Protein AF-A0A817STC4-F1 (afdb_monomer)

InterPro domains:
  IPR000008 C2 domain [PF00168] (40-93)
  IPR000008 C2 domain [PS50004] (1-104)
  IPR035892 C2 domain superfamily [G3DSA:2.60.40.150] (33-133)
  IPR035892 C2 domain superfamily [SSF49562] (39-122)

Foldseek 3Di:
DDQWKKWWFWWKFFQPDDDDDDQDADVVGDGGDIDIDTDDIGTRDPDDDDPPDDWDWFAEDQQIKIKTWIWIDDLVDLDTHTQAIDMDGGQEQDWADPLADFGADPVRDGRGHDTDTHYDDDHDPVRVPADGGWTDDFWKKKKFWALCLCVLQVHDNRDTDIDMDIDFGRLCVLQPPPQWFFWDPVQPLLCQQPPPDPSNVVNLVSLLVSLSNRPVDDPVGMDMDTDPAVVSVQQVPAADPVPRDGHLPQPDDDDGRCVVCSPVSNDRIDSADWDKDKDAPVAPVPRPDDMAIETERPDSTRSDDPVSQVSVQVRVCVRHPPHHYHYDYPPDVVVVVVVVSSNVSSVVVVVVVVVVVD

Sequence (358 aa):
MVLSTMTVIMCTMTGHLYDDCGTLYDDHGTLYYECGHLSTIQSNTLSPKWADEEWIVRNVSHNAKLTVFVYDKNDNSLKDDFIGQFEIGDLSNYKSLPEGHRILDSNGGDRGRFHLTIESVESPESSKKLPRYTFDGPCRYTRHSSPIAGYLTMLNKNNVYSTWKINLRRISVYFRPHDRQPWNRQYRIAQTIFDESPRSVAKQNAIKLAHKMLYGRTIKNNEMGRLNNVNDLWTLIFSDEKTKRMRSCVGYFTDFASKHALHANCCESVRYAGQFHPRPRFGWDRCDDEWELVFDNWSGTYAPSLDLLKNLKDLLEFNFPGLNVVAYDFKNPLVRESMDQLKIAQEKFKTNSSSNYN

Mean predicted aligned error: 9.91 Å

pLDDT: mean 76.11, std 18.46, range [23.11, 96.25]

Radius of gyration: 22.31 Å; Cα contacts (8 Å, |Δi|>4): 615; chains: 1; bounding box: 57×51×69 Å

Organism: NCBI:txid392032

Nearest PDB structures (foldseek):
  8wr4-assembly1_B  TM=4.827E-01  e=6.497E+00  Chryseobacterium

Solvent-accessible surface area (backbone atoms only — not comparable to full-atom values): 20673 Å² total; per-residue (Å²): 138,82,83,49,24,32,25,53,52,34,45,31,44,39,38,86,74,72,64,79,100,53,97,49,59,55,104,82,70,54,88,73,71,80,47,74,47,68,61,75,76,35,71,65,36,96,75,70,80,75,89,88,71,73,82,40,66,38,57,68,57,85,70,26,23,39,37,39,33,32,28,34,48,44,79,91,44,95,64,64,44,78,49,23,34,45,77,43,61,71,56,77,56,27,66,52,59,96,77,33,44,63,24,28,28,99,84,68,46,80,68,51,66,47,77,59,75,38,87,61,74,86,73,52,77,82,51,66,75,49,55,70,58,28,43,62,36,75,32,34,39,39,38,21,53,23,65,58,45,12,64,76,68,78,39,69,70,86,44,71,41,76,44,76,49,73,50,72,47,41,55,54,74,56,43,46,90,85,57,55,34,46,53,27,84,85,30,69,73,37,39,60,39,70,43,93,46,76,68,10,52,54,45,37,53,52,34,34,51,50,29,48,62,47,68,44,84,35,85,90,44,47,50,74,51,72,44,91,45,38,66,48,50,48,47,71,78,30,36,31,90,88,75,69,41,74,45,74,83,59,84,74,84,78,89,55,94,56,52,65,38,30,78,49,52,55,52,66,53,39,76,72,48,50,47,72,50,75,45,34,70,78,35,83,93,38,64,86,77,46,66,28,40,39,34,35,36,60,22,75,40,35,50,40,62,73,79,52,42,60,33,51,40,54,45,49,35,67,69,18,67,89,47,45,66,44,65,46,54,64,83,39,66,66,53,56,50,51,52,50,55,48,51,54,53,28,53,54,50,52,56,56,56,58,59,75,76,111

Structure (mmCIF, N/CA/C/O backbone):
data_AF-A0A817STC4-F1
#
_entry.id   AF-A0A817STC4-F1
#
loop_
_atom_site.group_PDB
_atom_site.id
_atom_site.type_symbol
_atom_site.label_atom_id
_atom_site.label_alt_id
_atom_site.label_comp_id
_atom_site.label_asym_id
_atom_site.label_entity_id
_atom_site.label_seq_id
_atom_site.pdbx_PDB_ins_code
_atom_site.Cartn_x
_atom_site.Cartn_y
_atom_site.Cartn_z
_atom_site.occupancy
_atom_site.B_iso_or_equiv
_atom_site.auth_seq_id
_atom_site.auth_comp_id
_atom_site.auth_asym_id
_atom_site.auth_atom_id
_atom_site.pdbx_PDB_model_num
ATOM 1 N N . MET A 1 1 ? 36.005 2.838 -0.319 1.00 23.86 1 MET A N 1
ATOM 2 C CA . MET A 1 1 ? 35.342 1.625 -0.839 1.00 23.86 1 MET A CA 1
ATOM 3 C C . MET A 1 1 ? 34.004 1.522 -0.128 1.00 23.86 1 MET A C 1
ATOM 5 O O . MET A 1 1 ? 33.959 1.082 1.011 1.00 23.86 1 MET A O 1
ATOM 9 N N . VAL A 1 2 ? 32.965 2.119 -0.715 1.00 23.81 2 VAL A N 1
ATOM 10 C CA . VAL A 1 2 ? 31.641 2.233 -0.088 1.00 23.81 2 VAL A CA 1
ATOM 11 C C . VAL A 1 2 ? 30.825 1.026 -0.532 1.00 23.81 2 VAL A C 1
ATOM 13 O O . VAL A 1 2 ? 30.654 0.804 -1.725 1.00 23.81 2 VAL A O 1
ATOM 16 N N . LEU A 1 3 ? 30.394 0.222 0.436 1.00 23.11 3 LEU A N 1
ATOM 17 C CA . LEU A 1 3 ? 29.427 -0.853 0.247 1.00 23.11 3 LEU A CA 1
ATOM 18 C C . LEU A 1 3 ? 28.069 -0.187 -0.057 1.00 23.11 3 LEU A C 1
ATOM 20 O O . LEU A 1 3 ? 27.486 0.403 0.850 1.00 23.11 3 LEU A O 1
ATOM 24 N N . SER A 1 4 ? 27.615 -0.184 -1.316 1.00 32.47 4 SER A N 1
ATOM 25 C CA . SER A 1 4 ? 26.338 0.434 -1.726 1.00 32.47 4 SER A CA 1
ATOM 26 C C . SER A 1 4 ? 25.248 -0.617 -1.943 1.00 32.47 4 SER A C 1
ATOM 28 O O . SER A 1 4 ? 25.506 -1.714 -2.437 1.00 32.47 4 SER A O 1
ATOM 30 N N . THR A 1 5 ? 24.022 -0.294 -1.535 1.00 39.53 5 THR A N 1
ATOM 31 C CA . THR A 1 5 ? 22.864 -1.192 -1.557 1.00 39.53 5 THR A CA 1
ATOM 32 C C . THR A 1 5 ? 21.852 -0.711 -2.585 1.00 39.53 5 THR A C 1
ATOM 34 O O . THR A 1 5 ? 21.148 0.272 -2.379 1.00 39.53 5 THR A O 1
ATOM 37 N N . MET A 1 6 ? 21.731 -1.454 -3.680 1.00 31.14 6 MET A N 1
ATOM 38 C CA . MET A 1 6 ? 20.927 -1.059 -4.826 1.00 31.14 6 MET A CA 1
ATOM 39 C C . MET A 1 6 ? 19.450 -1.426 -4.644 1.00 31.14 6 MET A C 1
ATOM 41 O O . MET A 1 6 ? 19.085 -2.481 -4.121 1.00 31.14 6 MET A O 1
ATOM 45 N N . THR A 1 7 ? 18.572 -0.533 -5.086 1.00 36.78 7 THR A N 1
ATOM 46 C CA . THR A 1 7 ? 17.133 -0.612 -4.859 1.00 36.78 7 THR A CA 1
ATOM 47 C C . THR A 1 7 ? 16.369 -0.282 -6.140 1.00 36.78 7 THR A C 1
ATOM 49 O O . THR A 1 7 ? 16.296 0.860 -6.578 1.00 36.78 7 THR A O 1
ATOM 52 N N . VAL A 1 8 ? 15.751 -1.275 -6.774 1.00 39.62 8 VAL A N 1
ATOM 53 C CA . VAL A 1 8 ? 14.983 -1.030 -8.005 1.00 39.62 8 VAL A CA 1
ATOM 54 C C . VAL A 1 8 ? 13.576 -0.587 -7.659 1.00 39.62 8 VAL A C 1
ATOM 56 O O . VAL A 1 8 ? 12.705 -1.376 -7.315 1.00 39.62 8 VAL A O 1
ATOM 59 N N . ILE A 1 9 ? 13.329 0.714 -7.686 1.00 49.59 9 ILE A N 1
ATOM 60 C CA . ILE A 1 9 ? 12.056 1.228 -7.198 1.00 49.59 9 ILE A CA 1
ATOM 61 C C . ILE A 1 9 ? 11.497 2.264 -8.149 1.00 49.59 9 ILE A C 1
ATOM 63 O O . ILE A 1 9 ? 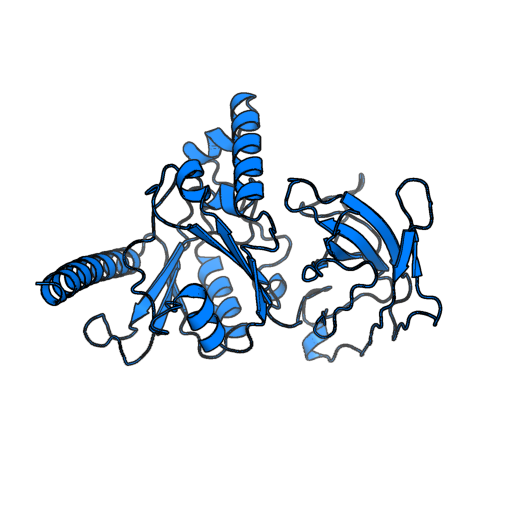11.682 3.451 -7.983 1.00 49.59 9 ILE A O 1
ATOM 67 N N . MET A 1 10 ? 10.761 1.787 -9.134 1.00 36.00 10 MET A N 1
ATOM 68 C CA . MET A 1 10 ? 9.328 2.007 -9.306 1.00 36.00 10 MET A CA 1
ATOM 69 C C . MET A 1 10 ? 9.056 1.482 -10.711 1.00 36.00 10 MET A C 1
ATOM 71 O O . MET A 1 10 ? 9.576 2.004 -11.690 1.00 36.00 10 MET A O 1
ATOM 75 N N . CYS A 1 11 ? 8.353 0.363 -10.803 1.00 41.81 11 CYS A N 1
ATOM 76 C CA . CYS A 1 11 ? 7.868 -0.135 -12.078 1.00 41.81 11 CYS A CA 1
ATOM 77 C C . CYS A 1 11 ? 6.484 0.483 -12.236 1.00 41.81 11 CYS A C 1
ATOM 79 O O . CYS A 1 11 ? 5.533 0.023 -11.596 1.00 41.81 11 CYS A O 1
ATOM 81 N N . THR A 1 12 ? 6.400 1.582 -12.977 1.00 37.62 12 THR A N 1
ATOM 82 C CA . THR A 1 12 ? 5.132 2.238 -13.265 1.00 37.62 12 THR A CA 1
ATOM 83 C C . THR A 1 12 ? 4.646 1.744 -14.612 1.00 37.62 12 THR A C 1
ATOM 85 O O . THR A 1 12 ? 5.249 2.031 -15.645 1.00 37.62 12 THR A O 1
ATOM 88 N N . MET A 1 13 ? 3.543 0.997 -14.620 1.00 37.53 13 MET A N 1
ATOM 89 C CA . MET A 1 13 ? 2.832 0.745 -15.870 1.00 37.53 13 MET A CA 1
ATOM 90 C C . MET A 1 13 ? 2.005 1.985 -16.200 1.00 37.53 13 MET A C 1
ATOM 92 O O . MET A 1 13 ? 0.928 2.190 -15.639 1.00 37.53 13 MET A O 1
ATOM 96 N N . THR A 1 14 ? 2.531 2.825 -17.083 1.00 35.38 14 THR A N 1
ATOM 97 C CA . THR A 1 14 ? 1.883 4.032 -17.585 1.00 35.38 14 THR A CA 1
ATOM 98 C C . THR A 1 14 ? 1.268 3.737 -18.950 1.00 35.38 14 THR A C 1
ATOM 100 O O . THR A 1 14 ? 1.939 3.658 -19.969 1.00 35.38 14 THR A O 1
ATOM 103 N N . GLY A 1 15 ? -0.054 3.595 -19.037 1.00 32.75 15 GLY A N 1
ATOM 104 C CA . GLY A 1 15 ? -0.703 3.922 -20.310 1.00 32.75 15 GLY A CA 1
ATOM 105 C C . GLY A 1 15 ? -0.520 5.411 -20.564 1.00 32.75 15 GLY A C 1
ATOM 106 O O . GLY A 1 15 ? -0.591 6.180 -19.609 1.00 32.75 15 GLY A O 1
ATOM 107 N N . HIS A 1 16 ? -0.275 5.824 -21.808 1.00 25.86 16 HIS A N 1
ATOM 108 C CA . HIS A 1 16 ? -0.300 7.246 -22.146 1.00 25.86 16 HIS A CA 1
ATOM 109 C C . HIS A 1 16 ? -1.552 7.921 -21.503 1.00 25.86 16 HIS A C 1
ATOM 111 O O . HIS A 1 16 ? -2.660 7.484 -21.820 1.00 25.86 16 HIS A O 1
ATOM 117 N N . LEU A 1 17 ? -1.452 8.911 -20.585 1.00 32.56 17 LEU A N 1
ATOM 118 C CA . LEU A 1 17 ? -0.256 9.586 -20.014 1.00 32.56 17 LEU A CA 1
ATOM 119 C C . LEU A 1 17 ? -0.467 10.260 -18.623 1.00 32.56 17 LEU A C 1
ATOM 121 O O . LEU A 1 17 ? -1.175 11.249 -18.582 1.00 32.56 17 LEU A O 1
ATOM 125 N N . TYR A 1 18 ? 0.298 9.856 -17.589 1.00 28.55 18 TYR A N 1
ATOM 126 C CA . TYR A 1 18 ? 0.647 10.573 -16.320 1.00 28.55 18 TYR A CA 1
ATOM 127 C C . TYR A 1 18 ? -0.519 11.079 -15.420 1.00 28.55 18 TYR A C 1
ATOM 129 O O . TYR A 1 18 ? -1.506 11.606 -15.892 1.00 28.55 18 TYR A O 1
ATOM 137 N N . ASP A 1 19 ? -0.527 10.984 -14.089 1.00 27.94 19 ASP A N 1
ATOM 138 C CA . ASP A 1 19 ? 0.547 11.130 -13.104 1.00 27.94 19 ASP A CA 1
ATOM 139 C C . ASP A 1 19 ? 0.079 10.603 -11.720 1.00 27.94 19 ASP A C 1
ATOM 141 O O . ASP A 1 19 ? -1.113 10.354 -11.484 1.00 27.94 19 ASP A O 1
ATOM 145 N N . ASP A 1 20 ? 1.036 10.461 -10.810 1.00 31.39 20 ASP A N 1
ATOM 146 C CA . ASP A 1 20 ? 0.969 9.600 -9.635 1.00 31.39 20 ASP A CA 1
ATOM 147 C C . ASP A 1 20 ? 0.228 10.231 -8.440 1.00 31.39 20 ASP A C 1
ATOM 149 O O . ASP A 1 20 ? 0.254 11.433 -8.167 1.00 31.39 20 ASP A O 1
ATOM 153 N N . CYS A 1 21 ? -0.409 9.367 -7.650 1.00 30.03 21 CYS A N 1
ATOM 154 C CA . CYS A 1 21 ? -0.935 9.616 -6.299 1.00 30.03 21 CYS A CA 1
ATOM 155 C C . CYS A 1 21 ? -2.081 10.634 -6.061 1.00 30.03 21 CYS A C 1
ATOM 157 O O . CYS A 1 21 ? -2.677 10.603 -4.972 1.00 30.03 21 CYS A O 1
ATOM 159 N N . GLY A 1 22 ? -2.499 11.444 -7.029 1.00 32.34 22 GLY A N 1
ATOM 160 C CA . GLY A 1 22 ? -3.663 12.339 -6.938 1.00 32.34 22 GLY A CA 1
ATOM 161 C C . GLY A 1 22 ? -4.536 12.219 -8.181 1.00 32.34 22 GLY A C 1
ATOM 162 O O . GLY A 1 22 ? -4.057 11.815 -9.230 1.00 32.34 22 GLY A O 1
ATOM 163 N N . THR A 1 23 ? -5.829 12.531 -8.093 1.00 33.88 23 THR A N 1
ATOM 164 C CA . THR A 1 23 ? -6.617 12.721 -9.317 1.00 33.88 23 THR A CA 1
ATOM 165 C C . THR A 1 23 ? -6.006 13.907 -10.060 1.00 33.88 23 THR A C 1
ATOM 167 O O . THR A 1 23 ? -6.155 15.039 -9.606 1.00 33.88 23 THR A O 1
ATOM 170 N N . LEU A 1 24 ? -5.284 13.648 -11.147 1.00 33.31 24 LEU A N 1
ATOM 171 C CA . LEU A 1 24 ? -4.726 14.677 -12.015 1.00 33.31 24 LEU A CA 1
ATOM 172 C C . LEU A 1 24 ? -5.487 14.645 -13.340 1.00 33.31 24 LEU A C 1
ATOM 174 O O . LEU A 1 24 ? -5.701 13.584 -13.925 1.00 33.31 24 LEU A O 1
ATOM 178 N N . TYR A 1 25 ? -5.970 15.822 -13.725 1.00 34.50 25 TYR A N 1
ATOM 179 C CA . TYR A 1 25 ? -6.601 16.114 -15.004 1.00 34.50 25 TYR A CA 1
ATOM 180 C C . TYR A 1 25 ? -5.566 16.836 -15.872 1.00 34.50 25 TYR A C 1
ATOM 182 O O . TYR A 1 25 ? -4.739 17.575 -15.336 1.00 34.50 25 TYR A O 1
ATOM 190 N N . ASP A 1 26 ? -5.615 16.658 -17.192 1.00 36.31 26 ASP A N 1
ATOM 191 C CA . ASP A 1 26 ? -4.973 17.616 -18.097 1.00 36.31 26 ASP A CA 1
ATOM 192 C C . ASP A 1 26 ? -5.735 18.958 -18.083 1.00 36.31 26 ASP A C 1
ATOM 194 O O . ASP A 1 26 ? -6.829 19.061 -17.515 1.00 36.31 26 ASP A O 1
ATOM 198 N N . ASP A 1 27 ? -5.201 19.979 -18.761 1.00 33.25 27 ASP A N 1
ATOM 199 C CA . ASP A 1 27 ? -5.848 21.293 -18.944 1.00 33.25 27 ASP A CA 1
ATOM 200 C C . ASP A 1 27 ? -7.234 21.207 -19.644 1.00 33.25 27 ASP A C 1
ATOM 202 O O . ASP A 1 27 ? -7.910 22.220 -19.843 1.00 33.25 27 ASP A O 1
ATOM 206 N N . HIS A 1 28 ? -7.673 19.996 -20.020 1.00 35.56 28 HIS A N 1
ATOM 207 C CA . HIS A 1 28 ? -8.908 19.679 -20.732 1.00 35.56 28 HIS A CA 1
ATOM 208 C C . HIS A 1 28 ? -9.856 18.708 -19.986 1.00 35.56 28 HIS A C 1
ATOM 210 O O . HIS A 1 28 ? -10.957 18.461 -20.479 1.00 35.56 28 HIS A O 1
ATOM 216 N N . GLY A 1 29 ? -9.506 18.204 -18.794 1.00 30.78 29 GLY A N 1
ATOM 217 C CA . GLY A 1 29 ? -10.403 17.415 -17.937 1.00 30.78 29 GLY A CA 1
ATOM 218 C C . GLY A 1 29 ? -10.439 15.885 -18.142 1.00 30.78 29 GLY A C 1
ATOM 219 O O . GLY A 1 29 ? -11.439 15.268 -17.766 1.00 30.78 29 GLY A O 1
ATOM 220 N N . THR A 1 30 ? -9.393 15.238 -18.672 1.00 36.84 30 THR A N 1
ATOM 221 C CA . THR A 1 30 ? -9.359 13.768 -18.922 1.00 36.84 30 THR A CA 1
ATOM 222 C C . THR A 1 30 ? -8.724 12.940 -17.770 1.00 36.84 30 THR A C 1
ATOM 224 O O . THR A 1 30 ? -7.886 13.449 -17.036 1.00 36.84 30 THR A O 1
ATOM 227 N N . LEU A 1 31 ? -9.127 11.665 -17.584 1.00 36.97 31 LEU A N 1
ATOM 228 C CA . LEU A 1 31 ? -8.851 10.777 -16.421 1.00 36.97 31 LEU A CA 1
ATOM 229 C C . LEU A 1 31 ? -7.782 9.668 -16.669 1.00 36.97 31 LEU A C 1
ATOM 231 O O . LEU A 1 31 ? -7.887 8.948 -17.665 1.00 36.97 31 LE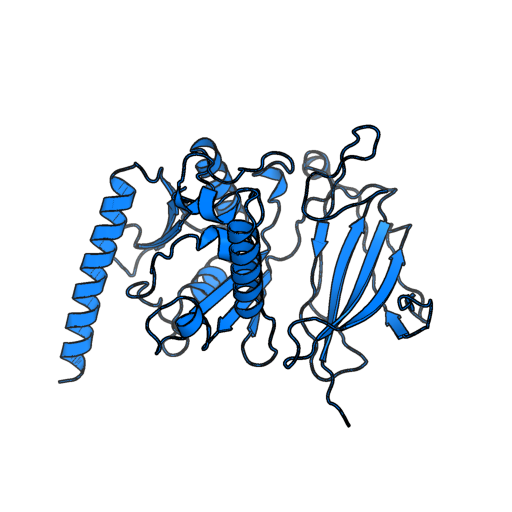U A O 1
ATOM 235 N N . TYR A 1 32 ? -6.850 9.431 -15.720 1.00 44.56 32 TYR A N 1
ATOM 236 C CA . TYR A 1 32 ? -5.720 8.465 -15.820 1.00 44.56 32 TYR A CA 1
ATOM 237 C C . TYR A 1 32 ? -5.713 7.314 -14.780 1.00 44.56 32 TYR A C 1
ATOM 239 O O . TYR A 1 32 ? -6.345 7.403 -13.726 1.00 44.56 32 TYR A O 1
ATOM 247 N N . TYR A 1 33 ? -4.972 6.224 -15.073 1.00 46.78 33 TYR A N 1
ATOM 248 C CA . TYR A 1 33 ? -4.758 5.064 -14.183 1.00 46.78 33 TYR A CA 1
ATOM 249 C C . TYR A 1 33 ? -3.263 4.733 -14.050 1.00 46.78 33 TYR A C 1
ATOM 251 O O . TYR A 1 33 ? -2.643 4.320 -15.027 1.00 46.78 33 TYR A O 1
ATOM 259 N N . GLU A 1 34 ? -2.724 4.831 -12.835 1.00 53.38 34 GLU A N 1
ATOM 260 C CA . GLU A 1 34 ? -1.348 4.450 -12.506 1.00 53.38 34 GLU A CA 1
ATOM 261 C C . GLU A 1 34 ? -1.317 3.257 -11.543 1.00 53.38 34 GLU A C 1
ATOM 263 O O . GLU A 1 34 ? -2.084 3.181 -10.576 1.00 53.38 34 GLU A O 1
ATOM 268 N N . CYS A 1 35 ? -0.422 2.307 -11.815 1.00 59.28 35 CYS A N 1
ATOM 269 C CA . CYS A 1 35 ? -0.094 1.226 -10.898 1.00 59.28 35 CYS A CA 1
ATOM 270 C C . CYS A 1 35 ? 1.428 1.148 -10.757 1.00 59.28 35 CYS A C 1
ATOM 272 O O . CYS A 1 35 ? 2.128 0.778 -11.701 1.00 59.28 35 CYS A O 1
ATOM 274 N N . GLY A 1 36 ? 1.920 1.532 -9.579 1.00 64.75 36 GLY A N 1
ATOM 275 C CA . GLY A 1 36 ? 3.333 1.496 -9.225 1.00 64.75 36 GLY A CA 1
ATOM 276 C C . GLY A 1 36 ? 3.656 0.333 -8.292 1.00 64.75 36 GLY A C 1
ATOM 277 O O . GLY A 1 36 ? 2.982 0.111 -7.278 1.00 64.75 36 GLY A O 1
ATOM 278 N N . HIS A 1 37 ? 4.732 -0.390 -8.599 1.00 70.56 37 HIS A N 1
ATOM 279 C CA . HIS A 1 37 ? 5.275 -1.434 -7.734 1.00 70.56 37 HIS A CA 1
ATOM 280 C C . HIS A 1 37 ? 6.732 -1.164 -7.369 1.00 70.56 37 HIS A C 1
ATOM 282 O O . HIS A 1 37 ? 7.514 -0.653 -8.166 1.00 70.56 37 HIS A O 1
ATOM 288 N N . LEU A 1 38 ? 7.087 -1.510 -6.131 1.00 74.25 38 LEU A N 1
ATOM 289 C CA . LEU A 1 38 ? 8.425 -1.326 -5.581 1.00 74.25 38 LEU A CA 1
ATOM 290 C C . LEU A 1 38 ? 9.054 -2.699 -5.340 1.00 74.25 38 LEU A C 1
ATOM 292 O O . LEU A 1 38 ? 8.406 -3.539 -4.704 1.00 74.25 38 LEU A O 1
ATOM 296 N N . SER A 1 39 ? 10.304 -2.893 -5.767 1.00 77.38 39 SER A N 1
ATOM 297 C CA . SER A 1 39 ? 11.051 -4.111 -5.457 1.00 77.38 39 SER A CA 1
ATOM 298 C C . SER A 1 39 ? 11.439 -4.192 -3.977 1.00 77.38 39 SER A C 1
ATOM 300 O O . SER A 1 39 ? 11.330 -3.226 -3.199 1.00 77.38 39 SER A O 1
ATOM 302 N N . THR A 1 40 ? 11.938 -5.362 -3.593 1.00 76.88 40 THR A N 1
ATOM 303 C CA . THR A 1 40 ? 12.806 -5.545 -2.428 1.00 76.88 40 THR A CA 1
ATOM 304 C C . THR A 1 40 ? 14.179 -4.921 -2.672 1.00 76.88 40 THR A C 1
ATOM 306 O O . THR A 1 40 ? 14.617 -4.716 -3.809 1.00 76.88 40 THR A O 1
ATOM 309 N N . ILE A 1 41 ? 14.854 -4.593 -1.576 1.00 78.38 41 ILE A N 1
ATOM 310 C CA . ILE A 1 41 ? 16.177 -3.969 -1.584 1.00 78.38 41 ILE A CA 1
ATOM 311 C C . ILE A 1 41 ? 17.244 -5.058 -1.706 1.00 78.38 41 ILE A C 1
ATOM 313 O O . ILE A 1 41 ? 17.176 -6.056 -0.991 1.00 78.38 41 ILE A O 1
ATOM 317 N N . GLN A 1 42 ? 18.234 -4.853 -2.576 1.00 80.50 42 GLN A N 1
ATOM 318 C CA . GLN A 1 42 ? 19.348 -5.780 -2.768 1.00 80.50 42 GLN A CA 1
ATOM 319 C C . GLN A 1 42 ? 20.636 -5.164 -2.232 1.00 80.50 42 GLN A C 1
ATOM 321 O O . GLN A 1 42 ? 21.188 -4.215 -2.789 1.00 80.50 42 GLN A O 1
ATOM 326 N N . SER A 1 43 ? 21.114 -5.709 -1.119 1.00 79.00 43 SER A N 1
ATOM 327 C CA . SER A 1 43 ? 22.207 -5.102 -0.367 1.00 79.00 43 SER A CA 1
ATOM 328 C C . SER A 1 43 ? 23.582 -5.379 -0.957 1.00 79.00 43 SER A C 1
ATOM 330 O O . SER A 1 43 ? 23.874 -6.495 -1.379 1.00 79.00 43 SER A O 1
ATOM 332 N N . ASN A 1 44 ? 24.454 -4.369 -0.894 1.00 79.88 44 ASN A N 1
ATOM 333 C CA . ASN A 1 44 ? 25.888 -4.473 -1.185 1.00 79.88 44 ASN A CA 1
ATOM 334 C C . ASN A 1 44 ? 26.210 -5.088 -2.556 1.00 79.88 44 ASN A C 1
ATOM 336 O O . ASN A 1 44 ? 27.069 -5.963 -2.662 1.00 79.88 44 ASN A O 1
ATOM 340 N N . THR A 1 45 ? 25.514 -4.653 -3.607 1.00 81.06 45 THR A N 1
ATOM 341 C CA . THR A 1 45 ? 25.683 -5.212 -4.952 1.00 81.06 45 THR A CA 1
ATOM 342 C C . THR A 1 45 ? 25.503 -4.166 -6.049 1.00 81.06 45 THR A C 1
ATOM 344 O O . THR A 1 45 ? 24.611 -3.326 -5.988 1.00 81.06 45 THR A O 1
ATOM 347 N N . LEU A 1 46 ? 26.346 -4.263 -7.080 1.00 84.31 46 LEU A N 1
ATOM 348 C CA . LEU A 1 46 ? 26.234 -3.528 -8.349 1.00 84.31 46 LEU A CA 1
ATOM 349 C C . LEU A 1 46 ? 25.584 -4.378 -9.453 1.00 84.31 46 LEU A C 1
ATOM 351 O O . LEU A 1 46 ? 25.457 -3.953 -10.597 1.00 84.31 46 LEU A O 1
ATOM 355 N N . SER A 1 47 ? 25.218 -5.618 -9.135 1.00 87.25 47 SER A N 1
ATOM 356 C CA . SER A 1 47 ? 24.545 -6.549 -10.044 1.00 87.25 47 SER A CA 1
ATOM 357 C C . SER A 1 47 ? 23.410 -7.244 -9.295 1.00 87.25 47 SER A C 1
ATOM 359 O O . SER A 1 47 ? 23.456 -8.462 -9.086 1.00 87.25 47 SER A O 1
ATOM 361 N N . PRO A 1 48 ? 22.429 -6.469 -8.799 1.00 87.06 48 PRO A N 1
ATOM 362 C CA . PRO A 1 48 ? 21.306 -7.017 -8.056 1.00 87.06 48 PRO A CA 1
ATOM 363 C C . PRO A 1 48 ? 20.491 -7.982 -8.919 1.00 87.06 48 PRO A C 1
ATOM 365 O O . PRO A 1 48 ? 20.331 -7.794 -10.125 1.00 87.06 48 PRO A O 1
ATOM 368 N N . LYS A 1 49 ? 19.969 -9.029 -8.278 1.00 87.00 49 LYS A N 1
ATOM 369 C CA . LYS A 1 49 ? 19.096 -10.022 -8.902 1.00 87.00 49 LYS A CA 1
ATOM 370 C C . LYS A 1 49 ? 17.871 -10.220 -8.026 1.00 87.00 49 LYS A C 1
ATOM 372 O O . LYS A 1 49 ? 18.005 -10.491 -6.837 1.00 87.00 49 LYS A O 1
ATOM 377 N N . TRP A 1 50 ? 16.693 -10.146 -8.631 1.00 84.12 50 TRP A N 1
ATOM 378 C CA . TRP A 1 50 ? 15.425 -10.414 -7.964 1.00 84.12 50 TRP A CA 1
ATOM 379 C C . TRP A 1 50 ? 14.868 -11.739 -8.473 1.00 84.12 50 TRP A C 1
ATOM 381 O O . TRP A 1 50 ? 14.192 -11.782 -9.493 1.00 84.12 50 TRP A O 1
ATOM 391 N N . ALA A 1 51 ? 15.212 -12.836 -7.796 1.00 72.12 51 ALA A N 1
ATOM 392 C CA . ALA A 1 51 ? 14.775 -14.172 -8.208 1.00 72.12 51 ALA A CA 1
ATOM 393 C C . ALA A 1 51 ? 13.266 -14.389 -7.981 1.00 72.12 51 ALA A C 1
ATOM 395 O O . ALA A 1 51 ? 12.604 -15.015 -8.799 1.00 72.12 51 ALA A O 1
ATOM 396 N N . ASP A 1 52 ? 12.715 -13.802 -6.913 1.00 72.00 52 ASP A N 1
ATOM 397 C CA . ASP A 1 52 ? 11.325 -13.990 -6.489 1.00 72.00 52 ASP A CA 1
ATOM 398 C C . ASP A 1 52 ? 10.513 -12.687 -6.582 1.00 72.00 52 ASP A C 1
ATOM 400 O O . ASP A 1 52 ? 9.734 -12.330 -5.683 1.00 72.00 52 ASP A O 1
ATOM 404 N N . GLU A 1 53 ? 10.645 -11.953 -7.684 1.00 79.69 53 GLU A N 1
ATOM 405 C CA . GLU A 1 53 ? 9.859 -10.741 -7.926 1.00 79.69 53 GLU A CA 1
ATOM 406 C C . GLU A 1 53 ? 9.013 -10.803 -9.182 1.00 79.69 53 GLU A C 1
ATOM 408 O O . GLU A 1 53 ? 9.358 -10.303 -10.240 1.00 79.69 53 GLU A O 1
ATOM 413 N N . GLU A 1 54 ? 7.838 -11.393 -9.004 1.00 83.44 54 GLU A N 1
ATOM 414 C CA . GLU A 1 54 ? 6.767 -11.364 -9.986 1.00 83.44 54 GLU A CA 1
ATOM 415 C C . GLU A 1 54 ? 5.713 -10.301 -9.640 1.00 83.44 54 GLU A C 1
ATOM 417 O O . GLU A 1 54 ? 5.251 -10.206 -8.488 1.00 83.44 54 GLU A O 1
ATOM 422 N N . TRP A 1 55 ? 5.283 -9.550 -10.652 1.00 85.38 55 TRP A N 1
ATOM 423 C CA . TRP A 1 55 ? 4.108 -8.687 -10.602 1.00 85.38 55 TRP A CA 1
ATOM 424 C C . TRP A 1 55 ? 3.102 -9.151 -11.649 1.00 85.38 55 TRP A C 1
ATOM 426 O O . TRP A 1 55 ? 3.433 -9.282 -12.821 1.00 85.38 55 TRP A O 1
ATOM 436 N N . ILE A 1 56 ? 1.862 -9.377 -11.217 1.00 88.81 56 ILE A N 1
ATOM 437 C CA . ILE A 1 56 ? 0.767 -9.764 -12.107 1.00 88.81 56 ILE A CA 1
ATOM 438 C C . ILE A 1 56 ? -0.211 -8.600 -12.148 1.00 88.81 56 ILE A C 1
ATOM 440 O O . ILE A 1 56 ? -0.753 -8.202 -11.114 1.00 88.81 56 ILE A O 1
ATOM 444 N N . VAL A 1 57 ? -0.449 -8.068 -13.343 1.00 86.94 57 VAL A N 1
ATOM 445 C CA . VAL A 1 57 ? -1.386 -6.968 -13.580 1.00 86.94 57 VAL A CA 1
ATOM 446 C C . VAL A 1 57 ? -2.404 -7.414 -14.622 1.00 86.94 57 VAL A C 1
ATOM 448 O O . VAL A 1 57 ? -2.055 -7.932 -15.679 1.00 86.94 57 VAL A O 1
ATOM 451 N N . ARG A 1 58 ? -3.691 -7.256 -14.308 1.00 86.88 58 ARG A N 1
ATOM 452 C CA . ARG A 1 58 ? -4.806 -7.650 -15.177 1.00 86.88 58 ARG A CA 1
ATOM 453 C C . ARG A 1 58 ? -5.282 -6.471 -16.014 1.00 86.88 58 ARG A C 1
ATOM 455 O O . ARG A 1 58 ? -5.289 -5.333 -15.539 1.00 86.88 58 ARG A O 1
ATOM 462 N N . ASN A 1 59 ? -5.781 -6.777 -17.212 1.00 84.31 59 ASN A N 1
ATOM 463 C CA . ASN A 1 59 ? -6.416 -5.815 -18.121 1.00 84.31 59 ASN A CA 1
ATOM 464 C C . ASN A 1 59 ? -5.514 -4.618 -18.440 1.00 84.31 59 ASN A C 1
ATOM 466 O O . ASN A 1 59 ? -5.918 -3.458 -18.321 1.00 84.31 59 ASN A O 1
ATOM 470 N N . VAL A 1 60 ? -4.275 -4.931 -18.806 1.00 83.75 60 VAL A N 1
ATOM 471 C CA . VAL A 1 60 ? -3.301 -3.975 -19.326 1.00 83.75 60 VAL A CA 1
ATOM 472 C C . VAL A 1 60 ? -3.704 -3.610 -20.758 1.00 83.75 60 VAL A C 1
ATOM 474 O O . VAL A 1 60 ? -4.095 -4.476 -21.538 1.00 83.75 60 VAL A O 1
ATOM 477 N N . SER A 1 61 ? -3.669 -2.320 -21.091 1.00 81.50 61 SER A N 1
ATOM 478 C CA . SER A 1 61 ? -3.957 -1.847 -22.451 1.00 81.50 61 SER A CA 1
ATOM 479 C C . SER A 1 61 ? -2.842 -2.247 -23.422 1.00 81.50 61 SER A C 1
ATOM 481 O O . SER A 1 61 ? -1.680 -2.264 -23.035 1.00 81.50 61 SER A O 1
ATOM 483 N N . HIS A 1 62 ? -3.165 -2.466 -24.699 1.00 78.50 62 HIS A N 1
ATOM 484 C CA . HIS A 1 62 ? -2.155 -2.688 -25.747 1.00 78.50 62 HIS A CA 1
ATOM 485 C C . HIS A 1 62 ? -1.247 -1.463 -25.969 1.00 78.50 62 HIS A C 1
ATOM 487 O O . HIS A 1 62 ? -0.118 -1.614 -26.407 1.00 78.50 62 HIS A O 1
ATOM 493 N N . ASN A 1 63 ? -1.723 -0.261 -25.619 1.00 77.50 63 ASN A N 1
ATOM 494 C CA . ASN A 1 63 ? -0.938 0.982 -25.656 1.00 77.50 63 ASN A CA 1
ATOM 495 C C . ASN A 1 63 ? -0.300 1.321 -24.296 1.00 77.50 63 ASN A C 1
ATOM 497 O O . ASN A 1 63 ? 0.046 2.479 -24.046 1.00 77.50 63 ASN A O 1
ATOM 501 N N . ALA A 1 64 ? -0.256 0.364 -23.366 1.00 79.44 64 ALA A N 1
ATOM 502 C CA . ALA A 1 64 ? 0.389 0.573 -22.082 1.00 79.44 64 ALA A CA 1
ATOM 503 C C . ALA A 1 64 ? 1.904 0.581 -22.247 1.00 79.44 64 ALA A C 1
ATOM 505 O O . ALA A 1 64 ? 2.459 -0.235 -22.972 1.00 79.44 64 ALA A O 1
ATOM 506 N N . LYS A 1 65 ? 2.558 1.473 -21.518 1.00 81.50 65 LYS A N 1
ATOM 507 C CA . LYS A 1 65 ? 4.003 1.539 -21.393 1.00 81.50 65 LYS A CA 1
ATOM 508 C C . LYS A 1 65 ? 4.402 1.098 -20.000 1.00 81.50 65 LYS A C 1
ATOM 510 O O . LYS A 1 65 ? 3.602 1.110 -19.063 1.00 81.50 65 LYS A O 1
ATOM 515 N N . LEU A 1 66 ? 5.654 0.697 -19.872 1.00 82.81 66 LEU A N 1
ATOM 516 C CA . LEU A 1 66 ? 6.274 0.410 -18.596 1.00 82.81 66 LEU A CA 1
ATOM 517 C C . LEU A 1 66 ? 7.487 1.306 -18.421 1.00 82.81 66 LEU A C 1
ATOM 519 O O . LEU A 1 66 ? 8.470 1.166 -19.144 1.00 82.81 66 LEU A O 1
ATOM 523 N N . THR A 1 67 ? 7.425 2.191 -17.439 1.00 83.81 67 THR A N 1
ATOM 524 C CA . THR A 1 67 ? 8.559 2.994 -16.998 1.00 83.81 67 THR A CA 1
ATOM 525 C C . THR A 1 67 ? 9.184 2.324 -15.781 1.00 83.81 67 THR A C 1
ATOM 527 O O . THR A 1 67 ? 8.492 1.973 -14.826 1.00 83.81 67 THR A O 1
ATOM 530 N N . VAL A 1 68 ? 10.499 2.137 -15.809 1.00 84.06 68 VAL A N 1
ATOM 531 C CA . VAL A 1 68 ? 11.256 1.565 -14.695 1.00 84.06 68 VAL A CA 1
ATOM 532 C C . VAL A 1 68 ? 12.200 2.621 -14.160 1.00 84.06 68 VAL A C 1
ATOM 534 O O . VAL A 1 68 ? 13.053 3.113 -14.896 1.00 84.06 68 VAL A O 1
ATOM 537 N N . PHE A 1 69 ? 12.077 2.922 -12.871 1.00 84.88 69 PHE A N 1
ATOM 538 C CA . PHE A 1 69 ? 12.987 3.796 -12.145 1.00 84.88 69 PHE A CA 1
ATOM 539 C C . PHE A 1 69 ? 13.905 2.978 -11.228 1.00 84.88 69 PHE A C 1
ATOM 541 O O . PHE A 1 69 ? 13.496 2.007 -10.583 1.00 84.88 69 PHE A O 1
ATOM 548 N N . VAL A 1 70 ? 15.172 3.374 -11.169 1.00 85.12 70 VAL A N 1
ATOM 549 C CA . VAL A 1 70 ? 16.226 2.688 -10.422 1.00 85.12 70 VAL A CA 1
ATOM 550 C C . VAL A 1 70 ? 16.843 3.664 -9.428 1.00 85.12 70 VAL A C 1
ATOM 552 O O . VAL A 1 70 ? 17.229 4.774 -9.800 1.00 85.12 70 VAL A O 1
ATOM 555 N N . TYR A 1 71 ? 16.957 3.240 -8.170 1.00 85.44 71 TYR A N 1
ATOM 556 C CA . TYR A 1 71 ? 17.477 4.054 -7.076 1.00 85.44 71 TYR A CA 1
ATOM 557 C C . TYR A 1 71 ? 18.579 3.307 -6.300 1.00 85.44 71 TYR A C 1
ATOM 559 O O . TYR A 1 71 ? 18.616 2.080 -6.230 1.00 85.44 71 TYR A O 1
ATOM 567 N N . ASP A 1 72 ? 19.506 4.040 -5.699 1.00 82.06 72 ASP A N 1
ATOM 568 C CA . ASP A 1 72 ? 20.433 3.515 -4.699 1.00 82.06 72 ASP A CA 1
ATOM 569 C C . ASP A 1 72 ? 19.886 3.840 -3.312 1.00 82.06 72 ASP A C 1
ATOM 571 O O . ASP A 1 72 ? 19.503 4.982 -3.028 1.00 82.06 72 ASP A O 1
ATOM 575 N N . LYS A 1 73 ? 19.825 2.834 -2.436 1.00 76.12 73 LYS A N 1
ATOM 576 C CA . LYS A 1 73 ? 19.376 3.044 -1.063 1.00 76.12 73 LYS A CA 1
ATOM 577 C C . LYS A 1 73 ? 20.578 3.193 -0.153 1.00 76.12 73 LYS A C 1
ATOM 579 O O . LYS A 1 73 ? 21.337 2.254 0.076 1.00 76.12 73 LYS A O 1
ATOM 584 N N . ASN A 1 74 ? 20.671 4.364 0.460 1.00 71.19 74 ASN A N 1
ATOM 585 C CA . ASN A 1 74 ? 21.653 4.647 1.489 1.00 71.19 74 ASN A CA 1
ATOM 586 C C . ASN A 1 74 ? 20.974 4.716 2.862 1.00 71.19 74 ASN A C 1
ATOM 588 O O . ASN A 1 74 ? 20.160 5.603 3.111 1.00 71.19 74 ASN A O 1
ATOM 592 N N . ASP A 1 75 ? 21.336 3.805 3.770 1.00 66.38 75 ASP A N 1
ATOM 593 C CA . ASP A 1 75 ? 20.800 3.748 5.141 1.00 66.38 75 ASP A CA 1
ATOM 594 C C . ASP A 1 75 ? 21.054 5.042 5.943 1.00 66.38 75 ASP A C 1
ATOM 596 O O . ASP A 1 75 ? 20.322 5.333 6.889 1.00 66.38 75 ASP A O 1
ATOM 600 N N . ASN A 1 76 ? 22.061 5.837 5.560 1.00 65.81 76 ASN A N 1
ATOM 601 C CA . ASN A 1 76 ? 22.386 7.112 6.207 1.00 65.81 76 ASN A CA 1
ATOM 602 C C . ASN A 1 76 ? 21.652 8.314 5.590 1.00 65.81 76 ASN A C 1
ATOM 604 O O . ASN A 1 76 ? 21.778 9.431 6.092 1.00 65.81 76 ASN A O 1
ATOM 608 N N . SER A 1 77 ? 20.901 8.109 4.505 1.00 64.94 77 SER A N 1
ATOM 609 C CA . SER A 1 77 ? 20.138 9.156 3.833 1.00 64.94 77 SER A CA 1
ATOM 610 C C . SER A 1 77 ? 18.644 8.911 3.972 1.00 64.94 77 SER A C 1
ATOM 612 O O . SER A 1 77 ? 18.131 7.801 3.840 1.00 64.94 77 SER A O 1
ATOM 614 N N . LEU A 1 78 ? 17.902 9.996 4.186 1.00 62.91 78 LEU A N 1
ATOM 615 C CA . LEU A 1 78 ? 16.453 9.939 4.085 1.00 62.91 78 LEU A CA 1
ATOM 616 C C . LEU A 1 78 ? 16.022 9.784 2.617 1.00 62.91 78 LEU A C 1
ATOM 618 O O . LEU A 1 78 ? 14.981 9.194 2.355 1.00 62.91 78 LEU A O 1
ATOM 622 N N . LYS A 1 79 ? 16.736 10.363 1.648 1.00 68.38 79 LYS A N 1
ATOM 623 C CA . LYS A 1 79 ? 16.371 10.276 0.223 1.00 68.38 79 LYS A CA 1
ATOM 624 C C . LYS A 1 79 ? 17.165 9.167 -0.462 1.00 68.38 79 LYS A C 1
ATOM 626 O O . LYS A 1 79 ? 18.351 9.021 -0.187 1.00 68.38 79 LYS A O 1
ATOM 631 N N . ASP A 1 80 ? 16.487 8.440 -1.337 1.00 75.94 80 ASP A N 1
ATOM 632 C CA . ASP A 1 80 ? 17.102 7.415 -2.175 1.00 75.94 80 ASP A CA 1
ATOM 633 C C . ASP A 1 80 ? 17.706 8.122 -3.386 1.00 75.94 80 ASP A C 1
ATOM 635 O O . ASP A 1 80 ? 17.086 9.035 -3.945 1.00 75.94 80 ASP A O 1
ATOM 639 N N . ASP A 1 81 ? 18.925 7.744 -3.753 1.00 81.81 81 ASP A N 1
ATOM 640 C CA . ASP A 1 81 ? 19.662 8.424 -4.809 1.00 81.81 81 ASP A CA 1
ATOM 641 C C . ASP A 1 81 ? 19.186 7.887 -6.158 1.00 81.81 81 ASP A C 1
ATOM 643 O O . ASP A 1 81 ? 19.230 6.687 -6.417 1.00 81.81 81 ASP A O 1
ATOM 647 N N . PHE A 1 82 ? 18.678 8.760 -7.024 1.00 83.94 82 PHE A N 1
ATOM 648 C CA . PHE A 1 82 ? 18.219 8.348 -8.347 1.00 83.94 82 PHE A CA 1
ATOM 649 C C . PHE A 1 82 ? 19.408 7.897 -9.200 1.00 83.94 82 PHE A C 1
ATOM 651 O O . PHE A 1 82 ? 20.329 8.677 -9.446 1.00 83.94 82 PHE A O 1
ATOM 658 N N . ILE A 1 83 ? 19.379 6.645 -9.657 1.00 87.50 83 ILE A N 1
ATOM 659 C CA . ILE A 1 83 ? 20.383 6.098 -10.574 1.00 87.50 83 ILE A CA 1
ATOM 660 C C . ILE A 1 83 ? 19.970 6.417 -12.008 1.00 87.50 83 ILE A C 1
ATOM 662 O O . ILE A 1 83 ? 20.776 6.919 -12.785 1.00 87.50 83 ILE A O 1
ATOM 666 N N . GLY A 1 84 ? 18.724 6.125 -12.370 1.00 88.81 84 GLY A N 1
ATOM 667 C CA . GLY A 1 84 ? 18.233 6.361 -13.719 1.00 88.81 84 GLY A CA 1
ATOM 668 C C . GLY A 1 84 ? 16.927 5.644 -14.022 1.00 88.81 84 GLY A C 1
ATOM 669 O O . GLY A 1 84 ? 16.336 4.999 -13.155 1.00 88.81 84 GLY A O 1
ATOM 670 N N . GLN A 1 85 ? 16.484 5.748 -15.269 1.00 91.12 85 GLN A N 1
ATOM 671 C CA . GLN A 1 85 ? 15.233 5.163 -15.740 1.00 91.12 85 GLN A CA 1
ATOM 672 C C . GLN A 1 85 ? 15.333 4.635 -17.173 1.00 91.12 85 GLN A C 1
ATOM 674 O O . GLN A 1 85 ? 16.267 4.963 -17.909 1.00 91.12 85 GLN A O 1
ATOM 679 N N . PHE A 1 86 ? 14.340 3.847 -17.574 1.00 88.25 86 PHE A N 1
ATOM 680 C CA . PHE A 1 86 ? 14.063 3.503 -18.969 1.00 88.25 86 PHE A CA 1
ATOM 681 C C . PHE A 1 86 ? 12.566 3.224 -19.165 1.00 88.25 86 PHE A C 1
ATOM 683 O O . PHE A 1 86 ? 11.827 3.050 -18.196 1.00 88.25 86 PHE A O 1
ATOM 690 N N . GLU A 1 87 ? 12.119 3.181 -20.420 1.00 88.44 87 GLU A N 1
ATOM 691 C CA . GLU A 1 87 ? 10.726 2.915 -20.791 1.00 88.44 87 GLU A CA 1
ATOM 692 C C . GLU A 1 87 ? 10.638 1.771 -21.812 1.00 88.44 87 GLU A C 1
ATOM 694 O O . GLU A 1 87 ? 11.499 1.632 -22.683 1.00 88.44 87 GLU A O 1
ATOM 699 N N . ILE A 1 88 ? 9.582 0.964 -21.707 1.00 86.06 88 ILE A N 1
ATOM 700 C CA . ILE A 1 88 ? 9.199 -0.075 -22.664 1.00 86.06 88 ILE A CA 1
ATOM 701 C C . ILE A 1 88 ? 7.810 0.270 -23.198 1.00 86.06 88 ILE A C 1
ATOM 703 O O . ILE A 1 88 ? 6.872 0.430 -22.420 1.00 86.06 88 ILE A O 1
ATOM 707 N N . GLY A 1 89 ? 7.683 0.397 -24.519 1.00 82.50 89 GLY A N 1
ATOM 708 C CA . GLY A 1 89 ? 6.420 0.751 -25.172 1.00 82.50 89 GLY A CA 1
ATOM 709 C C . GLY A 1 89 ? 5.542 -0.442 -25.553 1.00 82.50 89 GLY A C 1
ATOM 710 O O . GLY A 1 89 ? 4.331 -0.357 -25.411 1.00 82.50 89 GLY A O 1
ATOM 711 N N . ASP A 1 90 ? 6.139 -1.540 -26.027 1.00 86.25 90 ASP A N 1
ATOM 712 C CA . ASP A 1 90 ? 5.418 -2.775 -26.354 1.00 86.25 90 ASP A CA 1
ATOM 713 C C . ASP A 1 90 ? 5.710 -3.836 -25.296 1.00 86.25 90 ASP A C 1
ATOM 715 O O . ASP A 1 90 ? 6.844 -4.290 -25.134 1.00 86.25 90 ASP A O 1
ATOM 719 N N . LEU A 1 91 ? 4.672 -4.193 -24.546 1.00 85.50 91 LEU A N 1
ATOM 720 C CA . LEU A 1 91 ? 4.763 -5.104 -23.410 1.00 85.50 91 LEU A CA 1
ATOM 721 C C . LEU A 1 91 ? 4.440 -6.554 -23.792 1.00 85.50 91 LEU A C 1
ATOM 723 O O . LEU A 1 91 ? 4.626 -7.457 -22.974 1.00 85.50 91 LEU A O 1
ATOM 727 N N . SER A 1 92 ? 3.957 -6.783 -25.016 1.00 87.12 92 SER A N 1
ATOM 728 C CA . SER A 1 92 ? 3.384 -8.056 -25.452 1.00 87.12 92 SER A CA 1
ATOM 729 C C . SER A 1 92 ? 4.447 -9.151 -25.527 1.00 87.12 92 SER A C 1
ATOM 731 O O . SER A 1 92 ? 5.237 -9.193 -26.466 1.00 87.12 92 SER A O 1
ATOM 733 N N . ASN A 1 93 ? 4.456 -10.063 -24.548 1.00 88.12 93 ASN A N 1
ATOM 734 C CA . ASN A 1 93 ? 5.463 -11.132 -24.431 1.00 88.12 93 ASN A CA 1
ATOM 735 C C . ASN A 1 93 ? 6.905 -10.604 -24.533 1.00 88.12 93 ASN A C 1
ATOM 737 O O . ASN A 1 93 ? 7.771 -11.193 -25.184 1.00 88.12 93 ASN A O 1
ATOM 741 N N . TYR A 1 94 ? 7.138 -9.449 -23.911 1.00 87.88 94 TYR A N 1
ATOM 742 C CA . TYR A 1 94 ? 8.397 -8.736 -23.992 1.00 87.88 94 TYR A CA 1
ATOM 743 C C . TYR A 1 94 ? 9.548 -9.503 -23.325 1.00 87.88 94 TYR A C 1
ATOM 745 O O . TYR A 1 94 ? 9.432 -9.997 -22.204 1.00 87.88 94 TYR A O 1
ATOM 753 N N . LYS A 1 95 ? 10.719 -9.517 -23.962 1.00 91.06 95 LYS A N 1
ATOM 754 C CA . LYS A 1 95 ? 11.961 -10.021 -23.369 1.00 91.06 95 LYS A CA 1
ATOM 755 C C . LYS A 1 95 ? 13.098 -9.064 -23.684 1.00 91.06 95 LYS A C 1
ATOM 757 O O . LYS A 1 95 ? 13.314 -8.730 -24.846 1.00 91.06 95 LYS A O 1
ATOM 762 N N . SER A 1 96 ? 13.848 -8.655 -22.661 1.00 87.81 96 SER A N 1
ATOM 763 C CA . SER A 1 96 ? 15.031 -7.821 -22.871 1.00 87.81 96 SER A CA 1
ATOM 764 C C . SER A 1 96 ? 16.054 -8.533 -23.760 1.00 87.81 96 SER A C 1
ATOM 766 O O . SER A 1 96 ? 16.304 -9.730 -23.580 1.00 87.81 96 SER A O 1
ATOM 768 N N . LEU A 1 97 ? 16.691 -7.781 -24.659 1.00 89.81 97 LEU A N 1
ATOM 769 C CA . LEU A 1 97 ? 17.841 -8.251 -25.435 1.00 89.81 97 LEU A CA 1
ATOM 770 C C . LEU A 1 97 ? 18.989 -8.702 -24.503 1.00 89.81 97 LEU A C 1
ATOM 772 O O . LEU A 1 97 ? 19.024 -8.273 -23.343 1.00 89.81 97 LEU A O 1
ATOM 776 N N . PRO A 1 98 ? 19.930 -9.553 -24.963 1.00 90.62 98 PRO A N 1
ATOM 777 C CA . PRO A 1 98 ? 21.041 -10.039 -24.135 1.00 90.6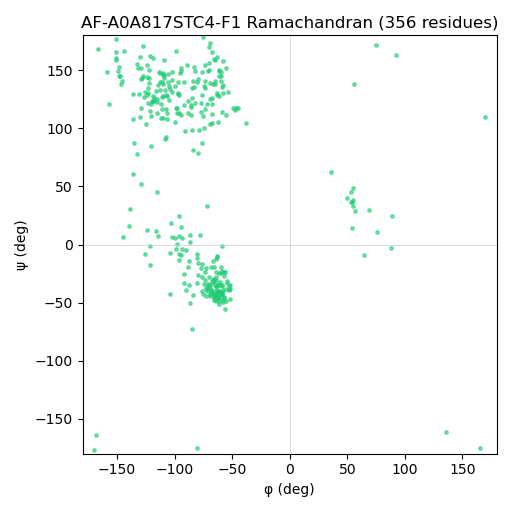2 98 PRO A CA 1
ATOM 778 C C . PRO A 1 98 ? 21.835 -8.923 -23.436 1.00 90.62 98 PRO A C 1
ATOM 780 O O . PRO A 1 98 ? 22.258 -9.073 -22.290 1.00 90.62 98 PRO A O 1
ATOM 783 N N . GLU A 1 99 ? 21.991 -7.779 -24.093 1.00 90.94 99 GLU A N 1
ATOM 784 C CA . GLU A 1 99 ? 22.657 -6.588 -23.574 1.00 90.94 99 GLU A CA 1
ATOM 785 C C . GLU A 1 99 ? 21.858 -5.837 -22.497 1.00 90.94 99 GLU A C 1
ATOM 787 O O . GLU A 1 99 ? 22.463 -5.112 -21.712 1.00 90.94 99 GLU A O 1
ATOM 792 N N . GLY A 1 100 ? 20.539 -6.033 -22.408 1.00 92.06 100 GLY A N 1
ATOM 793 C CA . GLY A 1 100 ? 19.647 -5.355 -21.462 1.00 92.06 100 GLY A CA 1
ATOM 794 C C . GLY A 1 100 ? 19.330 -3.895 -21.817 1.00 92.06 100 GLY A C 1
ATOM 795 O O . GLY A 1 100 ? 19.916 -3.293 -22.716 1.00 92.06 100 GLY A O 1
ATOM 796 N N . HIS A 1 101 ? 18.394 -3.292 -21.083 1.00 92.50 101 HIS A N 1
ATOM 797 C CA . HIS A 1 101 ? 18.047 -1.876 -21.221 1.00 92.50 101 HIS A CA 1
ATOM 798 C C . HIS A 1 101 ? 19.113 -0.982 -20.615 1.00 92.50 101 HIS A C 1
ATOM 800 O O . HIS A 1 101 ? 19.554 -1.215 -19.492 1.00 92.50 101 HIS A O 1
ATOM 806 N N . ARG A 1 102 ? 19.473 0.091 -21.319 1.00 95.12 102 ARG A N 1
ATOM 807 C CA . ARG A 1 102 ? 20.321 1.147 -20.760 1.00 95.12 102 ARG A CA 1
ATOM 808 C C . ARG A 1 102 ? 19.543 1.907 -19.692 1.00 95.12 102 ARG A C 1
ATOM 810 O O . ARG A 1 102 ? 18.464 2.416 -19.974 1.00 95.12 102 ARG A O 1
ATOM 817 N N . ILE A 1 103 ? 20.109 1.996 -18.494 1.00 92.69 103 ILE A N 1
ATOM 818 C CA . ILE A 1 103 ? 19.575 2.831 -17.414 1.00 92.69 103 ILE A CA 1
ATOM 819 C C . ILE A 1 103 ? 20.141 4.235 -17.616 1.00 92.69 103 ILE A C 1
ATOM 821 O O . ILE A 1 103 ? 21.362 4.399 -17.592 1.00 92.69 103 ILE A O 1
ATOM 825 N N . LEU A 1 104 ? 19.281 5.228 -17.845 1.00 94.62 104 LEU A N 1
ATOM 826 C CA . LEU A 1 104 ? 19.706 6.597 -18.144 1.00 94.62 104 LEU A CA 1
ATOM 827 C C . LEU A 1 104 ? 19.442 7.527 -16.960 1.00 94.62 104 LEU A C 1
ATOM 829 O O . LEU A 1 104 ? 18.325 7.560 -16.446 1.00 94.62 104 LEU A O 1
ATOM 833 N N . ASP A 1 105 ? 20.453 8.286 -16.537 1.00 92.94 105 ASP A N 1
ATOM 834 C CA . ASP A 1 105 ? 20.273 9.340 -15.533 1.00 92.94 105 ASP A CA 1
ATOM 835 C C . ASP A 1 105 ? 19.583 10.589 -16.118 1.00 92.94 105 ASP A C 1
ATOM 837 O O . ASP A 1 105 ? 19.292 10.669 -17.313 1.00 92.94 105 ASP A O 1
ATOM 841 N N . SER A 1 106 ? 19.339 11.600 -15.278 1.00 90.06 106 SER A N 1
ATOM 842 C CA . SER A 1 106 ? 18.695 12.858 -15.686 1.00 90.06 106 SER A CA 1
ATOM 843 C C . SER A 1 106 ? 19.447 13.638 -16.775 1.00 90.06 106 SER A C 1
ATOM 845 O O . SER A 1 106 ? 18.846 14.481 -17.432 1.00 90.06 106 SER A O 1
ATOM 847 N N . ASN A 1 107 ? 20.740 13.368 -16.978 1.00 92.50 107 ASN A N 1
ATOM 848 C CA . ASN A 1 107 ? 21.576 13.994 -18.004 1.00 92.50 107 ASN A CA 1
ATOM 849 C C . ASN A 1 107 ? 21.738 13.099 -19.249 1.00 92.50 107 ASN A C 1
ATOM 851 O O . ASN A 1 107 ? 22.530 13.420 -20.135 1.00 92.50 107 ASN A O 1
ATOM 855 N N . GLY A 1 108 ? 21.036 11.961 -19.319 1.00 91.38 108 GLY A N 1
ATOM 856 C CA . GLY A 1 108 ? 21.173 10.977 -20.397 1.00 91.38 108 GLY A CA 1
ATOM 857 C C . GLY A 1 108 ? 22.435 10.112 -20.300 1.00 91.38 108 GLY A C 1
ATOM 858 O O . GLY A 1 108 ? 22.765 9.396 -21.250 1.00 91.38 108 GLY A O 1
ATOM 859 N N . GLY A 1 109 ? 23.150 10.164 -19.174 1.00 94.19 109 GLY A N 1
ATOM 860 C CA . GLY A 1 109 ? 24.319 9.335 -18.910 1.00 94.19 109 GLY A CA 1
ATOM 861 C C . GLY A 1 109 ? 23.938 7.869 -18.711 1.00 94.19 109 GLY A C 1
ATOM 862 O O . GLY A 1 109 ? 22.951 7.560 -18.048 1.00 94.19 109 GLY A O 1
ATOM 863 N N . ASP A 1 110 ? 24.735 6.956 -19.269 1.00 95.62 110 ASP A N 1
ATOM 864 C CA . ASP A 1 110 ? 24.541 5.511 -19.114 1.00 95.62 110 ASP A CA 1
ATOM 865 C C . ASP A 1 110 ? 25.020 5.040 -17.732 1.00 95.62 110 ASP A C 1
ATOM 867 O O . ASP A 1 110 ? 26.188 5.219 -17.377 1.00 95.62 110 ASP A O 1
ATOM 871 N N . ARG A 1 111 ? 24.118 4.436 -16.954 1.00 93.88 111 ARG A N 1
ATOM 872 C CA . ARG A 1 111 ? 24.359 3.981 -15.576 1.00 93.88 111 ARG A CA 1
ATOM 873 C C . ARG A 1 111 ? 24.304 2.468 -15.401 1.00 93.88 111 ARG A C 1
ATOM 875 O O . ARG A 1 111 ? 24.380 1.990 -14.273 1.00 93.88 111 ARG A O 1
ATOM 882 N N . GLY A 1 112 ? 24.209 1.708 -16.490 1.00 93.19 112 GLY A N 1
ATOM 883 C CA . GLY A 1 112 ? 24.242 0.248 -16.441 1.00 93.19 112 GLY A CA 1
ATOM 884 C C . GLY A 1 112 ? 23.184 -0.410 -17.313 1.00 93.19 112 GLY A C 1
ATOM 885 O O . GLY A 1 112 ? 22.662 0.185 -18.260 1.00 93.19 112 GLY A O 1
ATOM 886 N N . ARG A 1 113 ? 22.908 -1.682 -17.021 1.00 94.06 113 ARG A N 1
ATOM 887 C CA . ARG A 1 113 ? 21.955 -2.504 -17.769 1.00 94.06 113 ARG A CA 1
ATOM 888 C C . ARG A 1 113 ? 20.886 -3.081 -16.856 1.00 94.06 113 ARG A C 1
ATOM 890 O O . ARG A 1 113 ? 21.180 -3.442 -15.719 1.00 94.06 113 ARG A O 1
ATOM 897 N N . PHE A 1 114 ? 19.669 -3.178 -17.377 1.00 92.19 114 PHE A N 1
ATOM 898 C CA . PHE A 1 114 ? 18.536 -3.803 -16.710 1.00 92.19 114 PHE A CA 1
ATOM 899 C C . PHE A 1 114 ? 17.920 -4.886 -17.591 1.00 92.19 114 PHE A C 1
ATOM 901 O O . PHE A 1 114 ? 17.612 -4.647 -18.760 1.00 92.19 114 PHE A O 1
ATOM 908 N N . HIS A 1 115 ? 17.687 -6.062 -17.019 1.00 92.00 115 HIS A N 1
ATOM 909 C CA . HIS A 1 115 ? 17.091 -7.197 -17.716 1.00 92.00 115 HIS A CA 1
ATOM 910 C C . HIS A 1 115 ? 15.752 -7.543 -17.081 1.00 92.00 115 HIS A C 1
ATOM 912 O O . HIS A 1 115 ? 15.652 -7.655 -15.861 1.00 92.00 115 HIS A O 1
ATOM 918 N N . LEU A 1 116 ? 14.728 -7.721 -17.914 1.00 89.69 116 LEU A N 1
ATOM 919 C CA . LEU A 1 116 ? 13.403 -8.157 -17.483 1.00 89.69 116 LEU A CA 1
ATOM 920 C C . LEU A 1 116 ? 12.692 -8.926 -18.587 1.00 89.69 116 LEU A C 1
ATOM 922 O O . LEU A 1 116 ? 13.032 -8.826 -19.767 1.00 89.69 116 LEU A O 1
ATOM 926 N N . THR A 1 117 ? 11.686 -9.688 -18.180 1.00 91.00 117 THR A N 1
ATOM 927 C CA . THR A 1 117 ? 10.771 -10.397 -19.075 1.00 91.00 117 THR A CA 1
ATOM 928 C C . THR A 1 117 ? 9.343 -10.075 -18.651 1.00 91.00 117 THR A C 1
ATOM 930 O O . THR A 1 117 ? 9.068 -9.948 -17.459 1.00 91.00 117 THR A O 1
ATOM 933 N N . ILE A 1 118 ? 8.453 -9.918 -19.624 1.00 89.75 118 ILE A N 1
ATOM 934 C CA . ILE A 1 118 ? 7.018 -9.733 -19.442 1.00 89.75 118 ILE A CA 1
ATOM 935 C C . ILE A 1 118 ? 6.339 -10.849 -20.218 1.00 89.75 118 ILE A C 1
ATOM 937 O O . ILE A 1 118 ? 6.498 -10.960 -21.428 1.00 89.75 118 ILE A O 1
ATOM 941 N N . GLU A 1 119 ? 5.550 -11.657 -19.528 1.00 91.31 119 GLU A N 1
ATOM 942 C CA . GLU A 1 119 ? 4.676 -12.631 -20.169 1.00 91.31 119 GLU A CA 1
ATOM 943 C C . GLU A 1 119 ? 3.279 -12.023 -20.289 1.00 91.31 119 GLU A C 1
ATOM 945 O O . GLU A 1 119 ? 2.732 -11.482 -19.327 1.00 91.31 119 GLU A O 1
ATOM 950 N N . SER A 1 120 ? 2.710 -12.060 -21.492 1.00 90.00 120 SER A N 1
ATOM 951 C CA . SER A 1 120 ? 1.397 -11.489 -21.787 1.00 90.00 120 SER A CA 1
ATOM 952 C C . SER A 1 120 ? 0.443 -12.576 -22.244 1.00 90.00 120 SER A C 1
ATOM 954 O O . SER A 1 120 ? 0.680 -13.266 -23.234 1.00 90.00 120 SER A O 1
ATOM 956 N N . VAL A 1 121 ? -0.676 -12.689 -21.535 1.00 89.44 121 VAL A N 1
ATOM 957 C CA . VAL A 1 121 ? -1.749 -13.636 -21.837 1.00 89.44 121 VAL A CA 1
ATOM 958 C C . VAL A 1 121 ? -3.036 -12.849 -22.032 1.00 89.44 121 VAL A C 1
ATOM 960 O O . VAL A 1 121 ? -3.310 -11.912 -21.279 1.00 89.44 121 VAL A O 1
ATOM 963 N N . GLU A 1 122 ? -3.834 -13.225 -23.032 1.00 87.88 122 GLU A N 1
ATOM 964 C CA . GLU A 1 122 ? -5.145 -12.612 -23.231 1.00 87.88 122 GLU A CA 1
ATOM 965 C C . GLU A 1 122 ? -6.014 -12.798 -21.976 1.00 87.88 122 GLU A C 1
ATOM 967 O O . GLU A 1 122 ? -6.134 -13.898 -21.429 1.00 87.88 122 GLU A O 1
ATOM 972 N N . SER A 1 123 ? -6.624 -11.708 -21.499 1.00 85.06 123 SER A N 1
ATOM 973 C CA . SER A 1 123 ? -7.515 -11.765 -20.340 1.00 85.06 123 SER A CA 1
ATOM 974 C C . SER A 1 123 ? -8.711 -12.686 -20.628 1.00 85.06 123 SER A C 1
ATOM 976 O O . SER A 1 123 ? -9.441 -12.430 -21.586 1.00 85.06 123 SER A O 1
ATOM 978 N N . PRO A 1 124 ? -9.016 -13.683 -19.774 1.00 86.88 124 PRO A N 1
ATOM 979 C CA . PRO A 1 124 ? -10.258 -14.443 -19.892 1.00 86.88 124 PRO A CA 1
ATOM 980 C C . PRO A 1 124 ? -11.476 -13.546 -19.618 1.00 86.88 124 PRO A C 1
ATOM 982 O O . PRO A 1 124 ? -11.365 -12.531 -18.927 1.00 86.88 124 PRO A O 1
ATOM 985 N N . GLU A 1 125 ? -12.665 -13.948 -20.079 1.00 87.19 125 GLU A N 1
ATOM 986 C CA . GLU A 1 125 ? -13.917 -13.177 -19.924 1.00 87.19 125 GLU A CA 1
ATOM 987 C C . GLU A 1 125 ? -14.220 -12.763 -18.474 1.00 87.19 125 GLU A C 1
ATOM 989 O O . GLU A 1 125 ? -14.699 -11.660 -18.210 1.00 87.19 125 GLU A O 1
ATOM 994 N N . SER A 1 126 ? -13.888 -13.617 -17.502 1.00 85.06 126 SER A N 1
ATOM 995 C CA . SER A 1 126 ? -14.035 -13.297 -16.078 1.00 85.06 126 SER A CA 1
ATOM 996 C C . SER A 1 126 ? -13.134 -12.139 -15.639 1.00 85.06 126 SER A C 1
ATOM 998 O O . SER A 1 126 ? -13.542 -11.319 -14.818 1.00 85.06 126 SER A O 1
ATOM 1000 N N . SER A 1 127 ? -11.929 -12.046 -16.207 1.00 83.06 127 SER A N 1
ATOM 1001 C CA . SER A 1 127 ? -10.968 -10.984 -15.919 1.00 83.06 127 SER A CA 1
ATOM 1002 C C . SER A 1 127 ? -11.294 -9.705 -16.677 1.00 83.06 127 SER A C 1
ATOM 1004 O O . SER A 1 127 ? -11.112 -8.644 -16.097 1.00 83.06 127 SER A O 1
ATOM 1006 N N . LYS A 1 128 ? -11.857 -9.761 -17.895 1.00 83.19 128 LYS A N 1
ATOM 1007 C CA . LYS A 1 128 ? -12.258 -8.565 -18.672 1.00 83.19 128 LYS A CA 1
ATOM 1008 C C . LYS A 1 128 ? -13.243 -7.648 -17.926 1.00 83.19 128 LYS A C 1
ATOM 1010 O O . LYS A 1 128 ? -13.279 -6.452 -18.192 1.00 83.19 128 LYS A O 1
ATOM 1015 N N . LYS A 1 129 ? -13.998 -8.189 -16.961 1.00 87.56 129 LYS A N 1
ATOM 1016 C CA . LYS A 1 129 ? -14.914 -7.431 -16.085 1.00 87.56 129 LYS A CA 1
ATOM 1017 C C . LYS A 1 129 ? -14.210 -6.642 -14.975 1.00 87.56 129 LYS A C 1
ATOM 1019 O O . LYS A 1 129 ? -14.831 -5.782 -14.356 1.00 87.56 129 LYS A O 1
ATOM 1024 N N . LEU A 1 130 ? -12.947 -6.951 -14.679 1.00 86.06 130 LEU A N 1
ATOM 1025 C CA . LEU A 1 130 ? -12.172 -6.241 -13.663 1.00 86.06 130 LEU A CA 1
ATOM 1026 C C . LEU A 1 130 ? -11.757 -4.849 -14.175 1.00 86.06 130 LEU A C 1
ATOM 1028 O O . LEU A 1 130 ? -11.579 -4.663 -15.382 1.00 86.06 130 LEU A O 1
ATOM 1032 N N . PRO A 1 131 ? -11.521 -3.874 -13.283 1.00 84.50 131 PRO A N 1
ATOM 1033 C CA . PRO A 1 131 ? -10.944 -2.593 -13.674 1.00 84.50 131 PRO A CA 1
ATOM 1034 C C . PRO A 1 131 ? -9.608 -2.765 -14.414 1.00 84.50 131 PRO A C 1
ATOM 1036 O O . PRO A 1 131 ? -8.873 -3.733 -14.183 1.00 84.50 131 PRO A O 1
ATOM 1039 N N . ARG A 1 132 ? -9.272 -1.815 -15.291 1.00 80.94 132 ARG A N 1
ATOM 1040 C CA . ARG A 1 132 ? -7.957 -1.782 -15.949 1.00 80.94 132 ARG A CA 1
ATOM 1041 C C . ARG A 1 132 ? -6.838 -1.665 -14.916 1.00 80.94 132 ARG A C 1
ATOM 1043 O O . ARG A 1 132 ? -7.035 -1.065 -13.860 1.00 80.94 132 ARG A O 1
ATOM 1050 N N . TYR A 1 133 ? -5.683 -2.246 -15.236 1.00 80.44 133 TYR A N 1
ATOM 1051 C CA . TYR A 1 133 ? -4.486 -2.235 -14.386 1.00 80.44 133 TYR A CA 1
ATOM 1052 C C . TYR A 1 133 ? -4.726 -2.774 -12.968 1.00 80.44 133 TYR A C 1
ATOM 1054 O O . TYR A 1 133 ? -4.202 -2.270 -11.975 1.00 80.44 133 TYR A O 1
ATOM 1062 N N . THR A 1 134 ? -5.553 -3.813 -12.852 1.00 84.12 134 THR A N 1
ATOM 1063 C CA . THR A 1 134 ? -5.842 -4.420 -11.552 1.00 84.12 134 THR A CA 1
ATOM 1064 C C . THR A 1 134 ? -4.671 -5.297 -11.120 1.00 84.12 134 THR A C 1
ATOM 1066 O O . THR A 1 134 ? -4.422 -6.338 -11.728 1.00 84.12 134 THR A O 1
ATOM 1069 N N . PHE A 1 135 ? -3.978 -4.910 -10.047 1.00 86.31 135 PHE A N 1
ATOM 1070 C CA . PHE A 1 135 ? -2.933 -5.741 -9.449 1.00 86.31 135 PHE A CA 1
ATOM 1071 C C . PHE A 1 135 ? -3.511 -7.054 -8.911 1.00 86.31 135 PHE A C 1
ATOM 1073 O O . PHE A 1 135 ? -4.477 -7.066 -8.142 1.00 86.31 135 PHE A O 1
ATOM 1080 N N . ASP A 1 136 ? -2.892 -8.159 -9.305 1.00 88.56 136 ASP A N 1
ATOM 1081 C CA . ASP A 1 136 ? -3.310 -9.517 -8.971 1.00 88.56 136 ASP A CA 1
ATOM 1082 C C . ASP A 1 136 ? -2.121 -10.435 -8.637 1.00 88.56 136 ASP A C 1
ATOM 1084 O O . ASP A 1 136 ? -2.273 -11.654 -8.638 1.00 88.56 136 ASP A O 1
ATOM 1088 N N . GLY A 1 137 ? -0.947 -9.850 -8.374 1.00 87.44 137 GLY A N 1
ATOM 1089 C CA . GLY A 1 137 ? 0.275 -10.576 -8.027 1.00 87.44 137 GLY A CA 1
ATOM 1090 C C . GLY A 1 137 ? 0.345 -11.001 -6.556 1.00 87.44 137 GLY A C 1
ATOM 1091 O O . GLY A 1 137 ? -0.602 -10.790 -5.797 1.00 87.44 137 GLY A O 1
ATOM 1092 N N . PRO A 1 138 ? 1.477 -11.580 -6.119 1.00 88.25 138 PRO A N 1
ATOM 1093 C CA . PRO A 1 138 ? 1.657 -12.019 -4.738 1.00 88.25 138 PRO A CA 1
ATOM 1094 C C . PRO A 1 138 ? 1.473 -10.887 -3.716 1.00 88.25 138 PRO A C 1
ATOM 1096 O O . PRO A 1 138 ? 2.027 -9.792 -3.886 1.00 88.25 138 PRO A O 1
ATOM 1099 N N . CYS A 1 139 ? 0.768 -11.180 -2.618 1.00 90.50 139 CYS A N 1
ATOM 1100 C CA . CYS A 1 139 ? 0.667 -10.287 -1.466 1.00 90.50 139 CYS A CA 1
ATOM 1101 C C . CYS A 1 139 ? 2.033 -10.187 -0.786 1.00 90.50 139 CYS A C 1
ATOM 1103 O O . CYS A 1 139 ? 2.535 -11.159 -0.225 1.00 90.50 139 CYS A O 1
ATOM 1105 N N . ARG A 1 140 ? 2.654 -9.010 -0.847 1.00 87.12 140 ARG A N 1
ATOM 1106 C CA . ARG A 1 140 ? 3.965 -8.744 -0.238 1.00 87.12 140 ARG A CA 1
ATOM 1107 C C . ARG A 1 140 ? 3.821 -7.814 0.944 1.00 87.12 140 ARG A C 1
ATOM 1109 O O . ARG A 1 140 ? 2.975 -6.922 0.915 1.00 87.12 140 ARG A O 1
ATOM 1116 N N . TYR A 1 141 ? 4.680 -7.981 1.937 1.00 87.88 141 TYR A N 1
ATOM 1117 C CA . TYR A 1 141 ? 4.755 -7.070 3.064 1.00 87.88 141 TYR A CA 1
ATOM 1118 C C . TYR A 1 141 ? 6.155 -6.498 3.244 1.00 87.88 141 TYR A C 1
ATOM 1120 O O . TYR A 1 141 ? 7.158 -7.117 2.886 1.00 87.88 141 TYR A O 1
ATOM 1128 N N . THR A 1 142 ? 6.199 -5.318 3.849 1.00 83.12 142 THR A N 1
ATOM 1129 C CA . THR A 1 142 ? 7.392 -4.761 4.477 1.00 83.12 142 THR A CA 1
ATOM 1130 C C . THR A 1 142 ? 7.038 -4.385 5.911 1.00 83.12 142 THR A C 1
ATOM 1132 O O . THR A 1 142 ? 6.054 -3.682 6.145 1.00 83.12 142 THR A O 1
ATOM 1135 N N . ARG A 1 143 ? 7.808 -4.872 6.882 1.00 85.12 143 ARG A N 1
ATOM 1136 C CA . ARG A 1 143 ? 7.709 -4.492 8.294 1.00 85.12 143 ARG A CA 1
ATOM 1137 C C . ARG A 1 143 ? 8.899 -3.612 8.631 1.00 85.12 143 ARG A C 1
ATOM 1139 O O . ARG A 1 143 ? 10.031 -3.999 8.372 1.00 85.12 143 ARG A O 1
ATOM 1146 N N . HIS A 1 144 ? 8.627 -2.452 9.204 1.00 80.00 144 HIS A N 1
ATOM 1147 C CA . HIS A 1 144 ? 9.606 -1.455 9.607 1.00 80.00 144 HIS A CA 1
ATOM 1148 C C . HIS A 1 144 ? 9.649 -1.396 11.126 1.00 80.00 144 HIS A C 1
ATOM 1150 O O . HIS A 1 144 ? 8.654 -1.034 11.759 1.00 80.00 144 HIS A O 1
ATOM 1156 N N . SER A 1 145 ? 10.794 -1.746 11.703 1.00 75.69 145 SER A N 1
ATOM 1157 C CA . SER A 1 145 ? 11.022 -1.668 13.142 1.00 75.69 145 SER A CA 1
ATOM 1158 C C . SER A 1 145 ? 11.775 -0.385 13.463 1.00 75.69 145 SER A C 1
ATOM 1160 O O . SER A 1 145 ? 12.934 -0.217 13.086 1.00 75.69 145 SER A O 1
ATOM 1162 N N . SER A 1 146 ? 11.128 0.541 14.165 1.00 68.31 146 SER A N 1
ATOM 1163 C CA . SER A 1 146 ? 11.731 1.826 14.509 1.00 68.31 146 SER A CA 1
ATOM 1164 C C . SER A 1 146 ? 11.906 1.965 16.025 1.00 68.31 146 SER A C 1
ATOM 1166 O O . SER A 1 146 ? 10.915 2.070 16.754 1.00 68.31 146 SER A O 1
ATOM 1168 N N . PRO A 1 147 ? 13.157 2.001 16.526 1.00 60.88 147 PRO A N 1
ATOM 1169 C CA . PRO A 1 147 ? 13.432 2.280 17.936 1.00 60.88 147 PRO A CA 1
ATOM 1170 C C . PRO A 1 147 ? 13.222 3.763 18.286 1.00 60.88 147 PRO A C 1
ATOM 1172 O O . PRO A 1 147 ? 12.959 4.099 19.435 1.00 60.88 147 PRO A O 1
ATOM 1175 N N . ILE A 1 148 ? 13.301 4.661 17.296 1.00 59.12 148 ILE A N 1
ATOM 1176 C CA . ILE A 1 148 ? 13.145 6.115 17.478 1.00 59.12 148 ILE A CA 1
ATOM 1177 C C . ILE A 1 148 ? 11.671 6.532 17.359 1.00 59.12 148 ILE A C 1
ATOM 1179 O O . ILE A 1 148 ? 11.272 7.576 17.867 1.00 59.12 148 ILE A O 1
ATOM 1183 N N . ALA A 1 149 ? 10.821 5.703 16.751 1.00 58.00 149 ALA A N 1
ATOM 1184 C CA . ALA A 1 149 ? 9.388 5.958 16.656 1.00 58.00 149 ALA A CA 1
ATOM 1185 C C . ALA A 1 149 ? 8.726 6.189 18.015 1.00 58.00 149 ALA A C 1
ATOM 1187 O O . ALA A 1 149 ? 7.887 7.078 18.115 1.00 58.00 149 ALA A O 1
ATOM 1188 N N . GLY A 1 150 ? 9.128 5.463 19.065 1.00 56.44 150 GLY A N 1
ATOM 1189 C CA . GLY A 1 150 ? 8.640 5.717 20.425 1.00 56.44 150 GLY A CA 1
ATOM 1190 C C . GLY A 1 150 ? 8.934 7.151 20.882 1.00 56.44 150 GLY A C 1
ATOM 1191 O O . GLY A 1 150 ? 8.070 7.819 21.442 1.00 56.44 150 GLY A O 1
ATOM 1192 N N . TYR A 1 151 ? 10.114 7.675 20.536 1.00 56.00 151 TYR A N 1
ATOM 1193 C CA . TYR A 1 151 ? 10.503 9.059 20.809 1.00 56.00 151 TYR A CA 1
ATOM 1194 C C . TYR A 1 151 ? 9.701 10.071 19.971 1.00 56.00 151 TYR A C 1
ATOM 1196 O O . TYR A 1 151 ? 9.244 11.082 20.498 1.00 56.00 151 TYR A O 1
ATOM 1204 N N . LEU A 1 152 ? 9.485 9.785 18.682 1.00 55.47 152 LEU A N 1
ATOM 1205 C CA . LEU A 1 152 ? 8.763 10.663 17.747 1.00 55.47 152 LEU A CA 1
ATOM 1206 C C . LEU A 1 152 ? 7.247 10.695 17.977 1.00 55.47 152 LEU A C 1
ATOM 1208 O O . LEU A 1 152 ? 6.607 11.707 17.710 1.00 55.47 152 LEU A O 1
ATOM 1212 N N . THR A 1 153 ? 6.670 9.597 18.465 1.00 53.38 153 THR A N 1
ATOM 1213 C CA . THR A 1 153 ? 5.222 9.454 18.705 1.00 53.38 153 THR A CA 1
ATOM 1214 C C . THR A 1 153 ? 4.816 9.804 20.140 1.00 53.38 153 THR A C 1
ATOM 1216 O O . THR A 1 153 ? 3.653 9.650 20.497 1.00 53.38 153 THR A O 1
ATOM 1219 N N . MET A 1 154 ? 5.753 10.306 20.962 1.00 49.22 154 MET A N 1
ATOM 1220 C CA . MET A 1 154 ? 5.555 10.568 22.399 1.00 49.22 154 MET A CA 1
ATOM 1221 C C . MET A 1 154 ? 5.067 9.333 23.171 1.00 49.22 154 MET A C 1
ATOM 1223 O O . MET A 1 154 ? 4.321 9.432 24.147 1.00 49.22 154 MET A O 1
ATOM 1227 N N . LEU A 1 155 ? 5.512 8.159 22.735 1.00 47.28 155 LEU A N 1
ATOM 1228 C CA . LEU A 1 155 ? 5.183 6.883 23.336 1.00 47.28 155 LEU A CA 1
ATOM 1229 C C . LEU A 1 155 ? 6.238 6.351 24.270 1.00 47.28 155 LEU A C 1
ATOM 1231 O O . LEU A 1 155 ? 7.373 6.817 24.295 1.00 47.28 155 LEU A O 1
ATOM 1235 N N . ASN A 1 156 ? 5.819 5.332 25.026 1.00 47.97 156 ASN A N 1
ATOM 1236 C CA . ASN A 1 156 ? 6.649 4.531 25.908 1.00 47.97 156 ASN A CA 1
ATOM 1237 C C . ASN A 1 156 ? 8.027 4.283 25.270 1.00 47.97 156 ASN A C 1
ATOM 1239 O O . ASN A 1 156 ? 8.166 3.495 24.333 1.00 47.97 156 ASN A O 1
ATOM 1243 N N . LYS A 1 157 ? 9.029 5.012 25.779 1.00 49.56 157 LYS A N 1
ATOM 1244 C CA . LYS A 1 157 ? 10.350 5.209 25.157 1.00 49.56 157 LYS A CA 1
ATOM 1245 C C . LYS A 1 157 ? 11.158 3.916 25.015 1.00 49.56 157 LYS A C 1
ATOM 1247 O O . LYS A 1 157 ? 12.175 3.907 24.334 1.00 49.56 157 LYS A O 1
ATOM 1252 N N . ASN A 1 158 ? 10.694 2.844 25.653 1.00 51.81 158 ASN A N 1
ATOM 1253 C CA . ASN A 1 158 ? 11.392 1.572 25.767 1.00 51.81 158 ASN A CA 1
ATOM 1254 C C . ASN A 1 158 ? 10.906 0.517 24.759 1.00 51.81 158 ASN A C 1
ATOM 1256 O O . ASN A 1 158 ? 11.470 -0.573 24.722 1.00 51.81 158 ASN A O 1
ATOM 1260 N N . ASN A 1 159 ? 9.880 0.811 23.949 1.00 54.75 159 ASN A N 1
ATOM 1261 C CA . ASN A 1 159 ? 9.297 -0.161 23.025 1.00 54.75 159 ASN A CA 1
ATOM 1262 C C . ASN A 1 159 ? 9.645 0.148 21.563 1.00 54.75 159 ASN A C 1
ATOM 1264 O O . ASN A 1 159 ? 9.490 1.274 21.094 1.00 54.75 159 ASN A O 1
ATOM 1268 N N . VAL A 1 160 ? 10.064 -0.884 20.827 1.00 63.09 160 VAL A N 1
ATOM 1269 C CA . VAL A 1 160 ? 10.251 -0.819 19.371 1.00 63.09 160 VAL A CA 1
ATOM 1270 C C . VAL A 1 160 ? 8.879 -0.761 18.706 1.00 63.09 160 VAL A C 1
ATOM 1272 O O . VAL A 1 160 ? 8.064 -1.668 18.878 1.00 63.09 160 VAL A O 1
ATOM 1275 N N . TYR A 1 161 ? 8.615 0.296 17.939 1.00 69.75 161 TYR A N 1
ATOM 1276 C CA . TYR A 1 161 ? 7.377 0.412 17.175 1.00 69.75 161 TYR A CA 1
ATOM 1277 C C . TYR A 1 161 ? 7.539 -0.312 15.840 1.00 69.75 161 TYR A C 1
ATOM 1279 O O . TYR A 1 161 ? 8.482 -0.037 15.095 1.00 69.75 161 TYR A O 1
ATOM 1287 N N . SER A 1 162 ? 6.622 -1.229 15.540 1.00 76.31 162 SER A N 1
ATOM 1288 C CA . SER A 1 162 ? 6.573 -1.923 14.252 1.00 76.31 162 SER A CA 1
ATOM 1289 C C . SER A 1 162 ? 5.478 -1.317 13.387 1.00 76.31 162 SER A C 1
ATOM 1291 O O . SER A 1 162 ? 4.353 -1.132 13.843 1.00 76.31 162 SER A O 1
ATOM 1293 N N . THR A 1 163 ? 5.809 -1.000 12.139 1.00 81.19 163 THR A N 1
ATOM 1294 C CA . THR A 1 163 ? 4.847 -0.527 11.138 1.00 81.19 163 THR A CA 1
ATOM 1295 C C . THR A 1 163 ? 4.886 -1.444 9.931 1.00 81.19 163 THR A C 1
ATOM 1297 O O . THR A 1 163 ? 5.964 -1.760 9.437 1.00 81.19 163 THR A O 1
ATOM 1300 N N . TRP A 1 164 ? 3.728 -1.844 9.417 1.00 85.56 164 TRP A N 1
ATOM 1301 C CA . TRP A 1 164 ? 3.637 -2.720 8.253 1.00 85.56 164 TRP A CA 1
ATOM 1302 C C . TRP A 1 164 ? 3.093 -1.967 7.041 1.00 85.56 164 TRP A C 1
ATOM 1304 O O . TRP A 1 164 ? 2.221 -1.104 7.160 1.00 85.56 164 TRP A O 1
ATOM 1314 N N . LYS A 1 165 ? 3.577 -2.337 5.858 1.00 86.62 165 LYS A N 1
ATOM 1315 C CA . LYS A 1 165 ? 2.943 -2.056 4.570 1.00 86.62 165 LYS A CA 1
ATOM 1316 C C . LYS A 1 165 ? 2.671 -3.393 3.899 1.00 86.62 165 LYS A C 1
ATOM 1318 O O . LYS A 1 165 ? 3.606 -4.153 3.680 1.00 86.62 165 LYS A O 1
ATOM 1323 N N . ILE A 1 166 ? 1.410 -3.676 3.589 1.00 89.69 166 ILE A N 1
ATOM 1324 C CA . ILE A 1 166 ? 0.989 -4.911 2.920 1.00 89.69 166 ILE A CA 1
ATOM 1325 C C . ILE A 1 166 ? 0.360 -4.530 1.581 1.00 89.69 166 ILE A C 1
ATOM 1327 O O . ILE A 1 166 ? -0.556 -3.711 1.528 1.00 89.69 166 ILE A O 1
ATOM 1331 N N . ASN A 1 167 ? 0.860 -5.118 0.500 1.00 87.19 167 ASN A N 1
ATOM 1332 C CA . ASN A 1 167 ? 0.308 -4.957 -0.837 1.00 87.19 167 ASN A CA 1
ATOM 1333 C C . ASN A 1 167 ? -0.814 -5.980 -1.026 1.00 87.19 167 ASN A C 1
ATOM 1335 O O . ASN A 1 167 ? -0.544 -7.179 -1.085 1.00 87.19 167 ASN A O 1
ATOM 1339 N N . LEU A 1 168 ? -2.054 -5.503 -1.119 1.00 91.31 168 LEU A N 1
ATOM 1340 C CA . LEU A 1 168 ? -3.230 -6.336 -1.359 1.00 91.31 168 LEU A CA 1
ATOM 1341 C C . LEU A 1 168 ? -3.572 -6.379 -2.850 1.00 91.31 168 LEU A C 1
ATOM 1343 O O . LEU A 1 168 ? -3.399 -5.403 -3.583 1.00 91.31 168 LEU A O 1
ATOM 1347 N N . ARG A 1 169 ? -4.114 -7.510 -3.286 1.00 92.19 169 ARG A N 1
ATOM 1348 C CA . ARG A 1 169 ? -4.657 -7.729 -4.625 1.00 92.19 169 ARG A CA 1
ATOM 1349 C C . ARG A 1 169 ? -6.016 -7.062 -4.770 1.00 92.19 169 ARG A C 1
ATOM 1351 O O . ARG A 1 169 ? -6.807 -7.014 -3.828 1.00 92.19 169 ARG A O 1
ATOM 1358 N N . ARG A 1 170 ? -6.303 -6.613 -5.992 1.00 91.62 170 ARG A N 1
ATOM 1359 C CA . ARG A 1 170 ? -7.633 -6.189 -6.454 1.00 91.62 170 ARG A CA 1
ATOM 1360 C C . ARG A 1 170 ? -8.298 -5.078 -5.647 1.00 91.62 170 ARG A C 1
ATOM 1362 O O . ARG A 1 170 ? -9.518 -4.970 -5.655 1.00 91.62 170 ARG A O 1
ATOM 1369 N N . ILE A 1 171 ? -7.521 -4.191 -5.026 1.00 90.44 171 ILE A N 1
ATOM 1370 C CA . ILE A 1 171 ? -8.066 -3.041 -4.283 1.00 90.44 171 ILE A CA 1
ATOM 1371 C C . ILE A 1 171 ? -9.045 -2.231 -5.152 1.00 90.44 171 ILE A C 1
ATOM 1373 O O . ILE A 1 171 ? -10.083 -1.819 -4.655 1.00 90.44 171 ILE A O 1
ATOM 1377 N N . SER A 1 172 ? -8.767 -2.061 -6.452 1.00 87.25 172 SER A N 1
ATOM 1378 C CA . SER A 1 172 ? -9.639 -1.374 -7.426 1.00 87.25 172 SER A CA 1
ATOM 1379 C C . SER A 1 172 ? -11.029 -1.994 -7.607 1.00 87.25 172 SER A C 1
ATOM 1381 O O . SER A 1 172 ? -11.945 -1.285 -8.016 1.00 87.25 172 SER A O 1
ATOM 1383 N N . VAL A 1 173 ? -11.194 -3.290 -7.325 1.00 91.06 173 VAL A N 1
ATOM 1384 C CA . VAL A 1 173 ? -12.474 -4.007 -7.449 1.00 91.06 173 VAL A CA 1
ATOM 1385 C C . VAL A 1 173 ? -13.406 -3.656 -6.292 1.00 91.06 173 VAL A C 1
ATOM 1387 O O . VAL A 1 173 ? -14.598 -3.458 -6.503 1.00 91.06 173 VAL A O 1
ATOM 1390 N N . TYR A 1 174 ? -12.854 -3.552 -5.082 1.00 92.69 174 TYR A N 1
ATOM 1391 C CA . TYR A 1 174 ? -13.611 -3.282 -3.856 1.00 92.69 174 TYR A CA 1
ATOM 1392 C C . TYR A 1 174 ? -13.694 -1.786 -3.538 1.00 92.69 174 TYR A C 1
ATOM 1394 O O . TYR A 1 174 ? -14.691 -1.303 -3.015 1.00 92.69 174 TYR A O 1
ATOM 1402 N N . PHE A 1 175 ? -12.653 -1.036 -3.885 1.00 89.31 175 PHE A N 1
ATOM 1403 C CA . PHE A 1 175 ? -12.567 0.408 -3.720 1.00 89.31 175 PHE A CA 1
ATOM 1404 C C . PHE A 1 175 ? -12.260 1.014 -5.079 1.00 89.31 175 PHE A C 1
ATOM 1406 O O . PHE A 1 175 ? -11.119 0.930 -5.547 1.00 89.31 175 PHE A O 1
ATOM 1413 N N . ARG A 1 176 ? -13.260 1.613 -5.730 1.00 79.88 176 ARG A N 1
ATOM 1414 C CA . ARG A 1 176 ? -13.061 2.186 -7.064 1.00 79.88 176 ARG A CA 1
ATOM 1415 C C . ARG A 1 176 ? -11.982 3.272 -7.004 1.00 79.88 176 ARG A C 1
ATOM 1417 O O . ARG A 1 176 ? -11.895 3.980 -6.003 1.00 79.88 176 ARG A O 1
ATOM 1424 N N . PRO A 1 177 ? -11.152 3.435 -8.046 1.00 71.94 177 PRO A N 1
ATOM 1425 C CA . PRO A 1 177 ? -10.039 4.387 -8.013 1.00 71.94 177 PRO A CA 1
ATOM 1426 C C . PRO A 1 177 ? -10.427 5.833 -7.668 1.00 71.94 177 PRO A C 1
ATOM 1428 O O . PRO A 1 177 ? -9.657 6.510 -6.990 1.00 71.94 177 PRO A O 1
ATOM 1431 N N . HIS A 1 178 ? -11.619 6.278 -8.076 1.00 73.69 178 HIS A N 1
ATOM 1432 C CA . HIS A 1 178 ? -12.119 7.637 -7.823 1.00 73.69 178 HIS A CA 1
ATOM 1433 C C . HIS A 1 178 ? -12.853 7.785 -6.486 1.00 73.69 178 HIS A C 1
ATOM 1435 O O . HIS A 1 178 ? -13.038 8.903 -6.011 1.00 73.69 178 HIS A O 1
ATOM 1441 N N . ASP A 1 179 ? -13.216 6.673 -5.844 1.00 80.56 179 ASP A N 1
ATOM 1442 C CA . ASP A 1 179 ? -13.932 6.681 -4.572 1.00 80.56 179 ASP A CA 1
ATOM 1443 C C . ASP A 1 179 ? -12.909 6.832 -3.438 1.00 80.56 179 ASP A C 1
ATOM 1445 O O . ASP A 1 179 ? -12.462 5.861 -2.819 1.00 80.56 179 ASP A O 1
ATOM 1449 N N . ARG A 1 180 ? -12.488 8.079 -3.194 1.00 86.94 180 ARG A N 1
ATOM 1450 C CA . ARG A 1 180 ? -11.574 8.436 -2.102 1.00 86.94 180 ARG A CA 1
ATOM 1451 C C . ARG A 1 180 ? -12.298 9.255 -1.041 1.00 86.94 180 ARG A C 1
ATOM 1453 O O . ARG A 1 180 ? -13.100 10.134 -1.334 1.00 86.94 180 ARG A O 1
ATOM 1460 N N . GLN A 1 181 ? -11.982 8.955 0.206 1.00 89.69 181 GLN A N 1
ATOM 1461 C CA . GLN A 1 181 ? -12.469 9.636 1.391 1.00 89.69 181 GLN A CA 1
ATOM 1462 C C . GLN A 1 181 ? -11.528 10.805 1.695 1.00 89.69 181 GLN A C 1
ATOM 1464 O O . GLN A 1 181 ? -10.354 10.558 2.004 1.00 89.69 181 GLN A O 1
ATOM 1469 N N . PRO A 1 182 ? -11.984 12.064 1.570 1.00 92.31 182 PRO A N 1
ATOM 1470 C CA . PRO A 1 182 ? -11.178 13.212 1.952 1.00 92.31 182 PRO A CA 1
ATOM 1471 C C . PRO A 1 182 ? -10.980 13.241 3.468 1.00 92.31 182 PRO A C 1
ATOM 1473 O O . PRO A 1 182 ? -11.675 12.565 4.228 1.00 92.31 182 PRO A O 1
ATOM 1476 N N . TRP A 1 183 ? -10.039 14.055 3.929 1.00 92.56 183 TRP A N 1
ATOM 1477 C CA . TRP A 1 183 ? -9.926 14.330 5.351 1.00 92.56 183 TRP A CA 1
ATOM 1478 C C . TRP A 1 183 ? -11.206 15.001 5.896 1.00 92.56 183 TRP A C 1
ATOM 1480 O O . TRP A 1 183 ? -11.919 15.739 5.211 1.00 92.56 183 TRP A O 1
ATOM 1490 N N . ASN A 1 184 ? -11.509 14.734 7.160 1.00 91.75 184 ASN A N 1
ATOM 1491 C CA . ASN A 1 184 ? -12.717 15.160 7.838 1.00 91.75 184 ASN A CA 1
ATOM 1492 C C . ASN A 1 184 ? -12.659 16.656 8.174 1.00 91.75 184 ASN A C 1
ATOM 1494 O O . ASN A 1 184 ? -12.094 17.065 9.192 1.00 91.75 184 ASN A O 1
ATOM 1498 N N . ARG A 1 185 ? -13.325 17.463 7.345 1.00 91.88 185 ARG A N 1
ATOM 1499 C CA . ARG A 1 185 ? -13.438 18.922 7.502 1.00 91.88 185 ARG A CA 1
ATOM 1500 C C . ARG A 1 185 ? -14.184 19.373 8.750 1.00 91.88 185 ARG A C 1
ATOM 1502 O O . ARG A 1 185 ? -14.111 20.545 9.090 1.00 91.88 185 ARG A O 1
ATOM 1509 N N . GLN A 1 186 ? -14.881 18.480 9.444 1.00 89.38 186 GLN A N 1
ATOM 1510 C CA . GLN A 1 186 ? -15.578 18.781 10.698 1.00 89.38 186 GLN A CA 1
ATOM 1511 C C . GLN A 1 186 ? -14.736 18.422 11.930 1.00 89.38 186 GLN A C 1
ATOM 1513 O O . GLN A 1 186 ? -15.096 18.764 13.056 1.00 89.38 186 GLN A O 1
ATOM 1518 N N . TYR A 1 187 ? -13.595 17.750 11.743 1.00 89.06 187 TYR A N 1
ATOM 1519 C CA . TYR A 1 187 ? -12.725 17.355 12.839 1.00 89.06 187 TYR A CA 1
ATOM 1520 C C . TYR A 1 187 ? -11.623 18.386 13.075 1.00 89.06 187 TYR A C 1
ATOM 1522 O O . TYR A 1 187 ? -10.681 18.509 12.292 1.00 89.06 187 TYR A O 1
ATOM 1530 N N . ARG A 1 188 ? -11.698 19.090 14.212 1.00 88.31 188 ARG A N 1
ATOM 1531 C CA . ARG A 1 188 ? -10.784 20.195 14.555 1.00 88.31 188 ARG A CA 1
ATOM 1532 C C . ARG A 1 188 ? -9.306 19.814 14.459 1.00 88.31 188 ARG A C 1
ATOM 1534 O O . ARG A 1 188 ? -8.495 20.615 14.012 1.00 88.31 188 ARG A O 1
ATOM 1541 N N . ILE A 1 189 ? -8.931 18.600 14.871 1.00 86.62 189 ILE A N 1
ATOM 1542 C CA . ILE 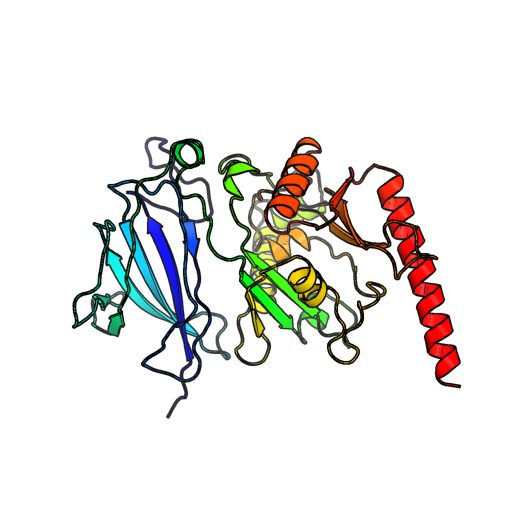A 1 189 ? -7.526 18.167 14.803 1.00 86.62 189 ILE A CA 1
ATOM 1543 C C . ILE A 1 189 ? -7.070 18.015 13.343 1.00 86.62 189 ILE A C 1
ATOM 1545 O O . ILE A 1 189 ? -5.957 18.439 13.029 1.00 86.62 189 ILE A O 1
ATOM 1549 N N . ALA A 1 190 ? -7.922 17.482 12.457 1.00 88.25 190 ALA A N 1
ATOM 1550 C CA . ALA A 1 190 ? -7.614 17.376 11.030 1.00 88.25 190 ALA A CA 1
ATOM 1551 C C . ALA A 1 190 ? -7.519 18.754 10.360 1.00 88.25 190 ALA A C 1
ATOM 1553 O O . ALA A 1 190 ? -6.550 18.984 9.644 1.00 88.25 190 ALA A O 1
ATOM 1554 N N . GLN A 1 191 ? -8.420 19.691 10.676 1.00 90.69 191 GLN A N 1
ATOM 1555 C CA . GLN A 1 191 ? -8.326 21.089 10.215 1.00 90.69 191 GLN A CA 1
ATOM 1556 C C . GLN A 1 191 ? -6.947 21.683 10.541 1.00 90.69 191 GLN A C 1
ATOM 1558 O O . GLN A 1 191 ? -6.229 22.156 9.666 1.00 90.69 191 GLN A O 1
ATOM 1563 N N . THR A 1 192 ? -6.463 21.497 11.778 1.00 88.62 192 THR A N 1
ATOM 1564 C CA . THR A 1 192 ? -5.142 22.026 12.159 1.00 88.62 192 THR A CA 1
ATOM 1565 C C . THR A 1 192 ? -3.953 21.442 11.382 1.00 88.62 192 THR A C 1
ATOM 1567 O O . THR A 1 192 ? -2.835 21.921 11.571 1.00 88.62 192 THR A O 1
ATOM 1570 N N . ILE A 1 193 ? -4.159 20.382 10.595 1.00 86.38 193 ILE A N 1
ATOM 1571 C CA . ILE A 1 193 ? -3.154 19.748 9.736 1.00 86.38 193 ILE A CA 1
ATOM 1572 C C . ILE A 1 193 ? -3.375 20.128 8.276 1.00 86.38 193 ILE A C 1
ATOM 1574 O O . ILE A 1 193 ? -2.399 20.401 7.587 1.00 86.38 193 ILE A O 1
ATOM 1578 N N . PHE A 1 194 ? -4.619 20.133 7.802 1.00 90.25 194 PHE A N 1
ATOM 1579 C CA . PHE A 1 194 ? -4.941 20.237 6.378 1.00 90.25 194 PHE A CA 1
ATOM 1580 C C . PHE A 1 194 ? -5.447 21.612 5.930 1.00 90.25 194 PHE A C 1
ATOM 1582 O O . PHE A 1 194 ? -5.563 21.828 4.731 1.00 90.25 194 PHE A O 1
ATOM 1589 N N . ASP A 1 195 ? -5.705 22.551 6.844 1.00 89.31 195 ASP A N 1
ATOM 1590 C CA . ASP A 1 195 ? -6.025 23.928 6.453 1.00 89.31 195 ASP A CA 1
ATOM 1591 C C . ASP A 1 195 ? -4.838 24.587 5.720 1.00 89.31 195 ASP A C 1
ATOM 1593 O O . ASP A 1 195 ? -3.686 24.195 5.893 1.00 89.31 195 ASP A O 1
ATOM 1597 N N . GLU A 1 196 ? -5.085 25.664 4.978 1.00 87.75 196 GLU A N 1
ATOM 1598 C CA . GLU A 1 196 ? -4.071 26.352 4.153 1.00 87.75 196 GLU A CA 1
ATOM 1599 C C . GLU A 1 196 ? -3.120 27.268 4.955 1.00 87.75 196 GLU A C 1
ATOM 1601 O O . GLU A 1 196 ? -2.319 28.021 4.401 1.00 87.75 196 GLU A O 1
ATOM 1606 N N . SER A 1 197 ? -3.182 27.231 6.289 1.00 91.69 197 SER A N 1
ATOM 1607 C CA . SER A 1 197 ? -2.370 28.113 7.131 1.00 91.69 197 SER A CA 1
ATOM 1608 C C . SER A 1 197 ? -0.876 27.729 7.110 1.00 91.69 197 SER A C 1
ATOM 1610 O O . SER A 1 197 ? -0.543 26.539 7.094 1.00 91.69 197 SER A O 1
ATOM 1612 N N . PRO A 1 198 ? 0.062 28.688 7.261 1.00 90.94 198 PRO A N 1
ATOM 1613 C CA . PRO A 1 198 ? 1.492 28.376 7.381 1.00 90.94 198 PRO A CA 1
ATOM 1614 C C . PRO A 1 198 ? 1.821 27.383 8.511 1.00 90.94 198 PRO A C 1
ATOM 1616 O O . PRO A 1 198 ? 2.748 26.579 8.407 1.00 90.94 198 PRO A O 1
ATOM 1619 N N . ARG A 1 199 ? 1.034 27.397 9.598 1.00 87.12 199 ARG A N 1
ATOM 1620 C CA . ARG A 1 199 ? 1.177 26.451 10.717 1.00 87.12 199 ARG A CA 1
ATOM 1621 C C . ARG A 1 199 ? 0.777 25.028 10.323 1.00 87.12 199 ARG A C 1
ATOM 1623 O O . ARG A 1 199 ? 1.421 24.076 10.764 1.00 87.12 199 ARG A O 1
ATOM 1630 N N . SER A 1 200 ? -0.261 24.884 9.505 1.00 87.56 200 SER A N 1
ATOM 1631 C CA . SER A 1 200 ? -0.703 23.598 8.963 1.00 87.56 200 SER A CA 1
ATOM 1632 C C . SER A 1 200 ? 0.360 23.008 8.037 1.00 87.56 200 SER A C 1
ATOM 1634 O O . SER A 1 200 ? 0.746 21.858 8.219 1.00 87.56 200 SER A O 1
ATOM 1636 N N . VAL A 1 201 ? 0.946 23.817 7.145 1.00 88.25 201 VAL A N 1
ATOM 1637 C CA . VAL A 1 201 ? 2.064 23.393 6.278 1.00 88.25 201 VAL A CA 1
ATOM 1638 C C . VAL A 1 201 ? 3.252 22.884 7.102 1.00 88.25 201 VAL A C 1
ATOM 1640 O O . VAL A 1 201 ? 3.790 21.810 6.828 1.00 88.25 201 VAL A O 1
ATOM 1643 N N . ALA A 1 202 ? 3.630 23.600 8.167 1.00 85.94 202 ALA A N 1
ATOM 1644 C CA . ALA A 1 202 ? 4.692 23.155 9.071 1.00 85.94 202 ALA A CA 1
ATOM 1645 C C . ALA A 1 202 ? 4.369 21.797 9.729 1.00 85.94 202 ALA A C 1
ATOM 1647 O O . ALA A 1 202 ? 5.232 20.919 9.795 1.00 85.94 202 ALA A O 1
ATOM 1648 N N . LYS A 1 203 ? 3.117 21.585 10.158 1.00 84.38 203 LYS A N 1
ATOM 1649 C CA . LYS A 1 203 ? 2.653 20.296 10.698 1.00 84.38 203 LYS A CA 1
ATOM 1650 C C . LYS A 1 203 ? 2.663 19.184 9.656 1.00 84.38 203 LYS A C 1
ATOM 1652 O O . LYS A 1 203 ? 3.114 18.087 9.969 1.00 84.38 203 LYS A O 1
ATOM 1657 N N . GLN A 1 204 ? 2.213 19.444 8.430 1.00 85.25 204 GLN A N 1
ATOM 1658 C CA . GLN A 1 204 ? 2.270 18.458 7.350 1.00 85.25 204 GLN A CA 1
ATOM 1659 C C . GLN A 1 204 ? 3.710 18.039 7.070 1.00 85.25 204 GLN A C 1
ATOM 1661 O O . GLN A 1 204 ? 3.978 16.849 6.955 1.00 85.25 204 GLN A O 1
ATOM 1666 N N . ASN A 1 205 ? 4.646 18.988 7.022 1.00 84.12 205 ASN A N 1
ATOM 1667 C CA . ASN A 1 205 ? 6.063 18.686 6.827 1.00 84.12 205 ASN A CA 1
ATOM 1668 C C . ASN A 1 205 ? 6.634 17.844 7.975 1.00 84.12 205 ASN A C 1
ATOM 1670 O O . ASN A 1 205 ? 7.356 16.881 7.721 1.00 84.12 205 ASN A O 1
ATOM 1674 N N . ALA A 1 206 ? 6.264 18.149 9.222 1.00 82.25 206 ALA A N 1
ATOM 1675 C CA . ALA A 1 206 ? 6.652 17.341 10.376 1.00 82.25 206 ALA A CA 1
ATOM 1676 C C . ALA A 1 206 ? 6.081 15.912 10.299 1.00 82.25 206 ALA A C 1
ATOM 1678 O O . ALA A 1 206 ? 6.810 14.947 10.521 1.00 82.25 206 ALA A O 1
ATOM 1679 N N . ILE A 1 207 ? 4.806 15.759 9.924 1.00 81.44 207 ILE A N 1
ATOM 1680 C CA . ILE A 1 207 ? 4.167 14.445 9.760 1.00 81.44 207 ILE A CA 1
ATOM 1681 C C . ILE A 1 207 ? 4.797 13.669 8.599 1.00 81.44 207 ILE A C 1
ATOM 1683 O O . ILE A 1 207 ? 5.087 12.489 8.757 1.00 81.44 207 ILE A O 1
ATOM 1687 N N . LYS A 1 208 ? 5.06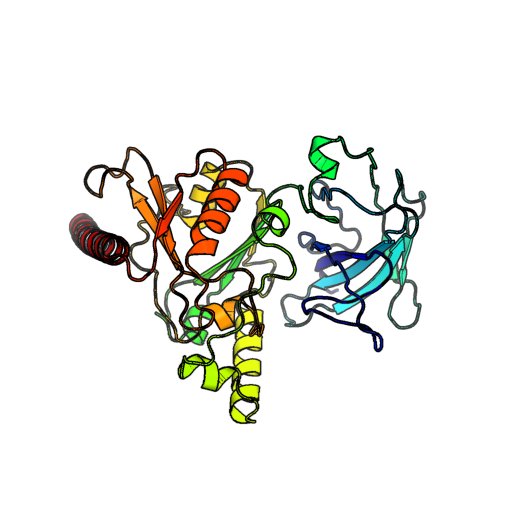7 14.312 7.459 1.00 82.50 208 LYS A N 1
ATOM 1688 C CA . LYS A 1 208 ? 5.755 13.698 6.311 1.00 82.50 208 LYS A CA 1
ATOM 1689 C C . LYS A 1 208 ? 7.166 13.238 6.687 1.00 82.50 208 LYS A C 1
ATOM 1691 O O . LYS A 1 208 ? 7.581 12.143 6.313 1.00 82.50 208 LYS A O 1
ATOM 1696 N N . LEU A 1 209 ? 7.896 14.029 7.479 1.00 80.44 209 LEU A N 1
ATOM 1697 C CA . LEU A 1 209 ? 9.201 13.633 8.012 1.00 80.44 209 LEU A CA 1
ATOM 1698 C C . LEU A 1 209 ? 9.082 12.422 8.950 1.00 80.44 209 LEU A C 1
ATOM 1700 O O . LEU A 1 209 ? 9.843 11.467 8.810 1.00 80.44 209 LEU A O 1
ATOM 1704 N N . ALA A 1 210 ? 8.106 12.427 9.859 1.00 77.69 210 ALA A N 1
ATOM 1705 C CA . ALA A 1 210 ? 7.854 11.306 10.759 1.00 77.69 210 ALA A CA 1
ATOM 1706 C C . ALA A 1 210 ? 7.430 10.037 9.997 1.00 77.69 210 ALA A C 1
ATOM 1708 O O . ALA A 1 210 ? 7.959 8.962 10.269 1.00 77.69 210 ALA A O 1
ATOM 1709 N N . HIS A 1 211 ? 6.555 10.155 8.991 1.00 81.50 211 HIS A N 1
ATOM 1710 C CA . HIS A 1 211 ? 6.185 9.062 8.089 1.00 81.50 211 HIS A CA 1
ATOM 1711 C C . HIS A 1 211 ? 7.435 8.475 7.438 1.00 81.50 211 HIS A C 1
ATOM 1713 O O . HIS A 1 211 ? 7.657 7.269 7.465 1.00 81.50 211 HIS A O 1
ATOM 1719 N N . LYS A 1 212 ? 8.297 9.340 6.905 1.00 78.00 212 LYS A N 1
ATOM 1720 C CA . LYS A 1 212 ? 9.539 8.938 6.255 1.00 78.00 212 LYS A CA 1
ATOM 1721 C C . LYS A 1 212 ? 10.512 8.227 7.197 1.00 78.00 212 LYS A C 1
ATOM 1723 O O . LYS A 1 212 ? 11.214 7.324 6.761 1.00 78.00 212 LYS A O 1
ATOM 1728 N N . MET A 1 213 ? 10.549 8.606 8.472 1.00 75.75 213 MET A N 1
ATOM 1729 C CA . MET A 1 213 ? 11.336 7.910 9.494 1.00 75.75 213 MET A CA 1
ATOM 1730 C C . MET A 1 213 ? 10.707 6.571 9.909 1.00 75.75 213 MET A C 1
ATOM 1732 O O . MET A 1 213 ? 11.437 5.628 10.201 1.00 75.75 213 MET A O 1
ATOM 1736 N N . LEU A 1 214 ? 9.373 6.467 9.922 1.00 75.94 214 LEU A N 1
ATOM 1737 C CA . LEU A 1 214 ? 8.648 5.234 10.255 1.00 75.94 214 LEU A CA 1
ATOM 1738 C C . LEU A 1 214 ? 8.723 4.179 9.154 1.00 75.94 214 LEU A C 1
ATOM 1740 O O . LEU A 1 214 ? 8.953 3.012 9.440 1.00 75.94 214 LEU A O 1
ATOM 1744 N N . TYR A 1 215 ? 8.534 4.598 7.906 1.00 76.19 215 TYR A N 1
ATOM 1745 C CA . TYR A 1 215 ? 8.579 3.742 6.719 1.00 76.19 215 TYR A CA 1
ATOM 1746 C C . TYR A 1 215 ? 9.950 3.760 6.035 1.00 76.19 215 TYR A C 1
ATOM 1748 O O . TYR A 1 215 ? 10.116 3.228 4.934 1.00 76.19 215 TYR A O 1
ATOM 1756 N N . GLY A 1 216 ? 10.936 4.397 6.673 1.00 70.81 216 GLY A N 1
ATOM 1757 C CA . GLY A 1 216 ? 12.299 4.490 6.184 1.00 70.81 216 GLY A CA 1
ATOM 1758 C C . GLY A 1 216 ? 12.872 3.096 6.014 1.00 70.81 216 GLY A C 1
ATOM 1759 O O . GLY A 1 216 ? 13.043 2.357 6.982 1.00 70.81 216 GLY A O 1
ATOM 1760 N N . ARG A 1 217 ? 13.144 2.712 4.765 1.00 63.62 217 ARG A N 1
ATOM 1761 C CA . ARG A 1 217 ? 13.628 1.370 4.483 1.00 63.62 217 ARG A CA 1
ATOM 1762 C C . ARG A 1 217 ? 15.110 1.229 4.868 1.00 63.62 217 ARG A C 1
ATOM 1764 O O . ARG A 1 217 ? 15.952 1.425 4.008 1.00 63.62 217 ARG A O 1
ATOM 1771 N N . THR A 1 218 ? 15.444 0.878 6.110 1.00 62.56 218 THR A N 1
ATOM 1772 C CA . THR A 1 218 ? 16.832 0.507 6.453 1.00 62.56 218 THR A CA 1
ATOM 1773 C C . THR A 1 218 ? 17.082 -0.994 6.323 1.00 62.56 218 THR A C 1
ATOM 1775 O O . THR A 1 218 ? 16.241 -1.808 6.704 1.00 62.56 218 THR 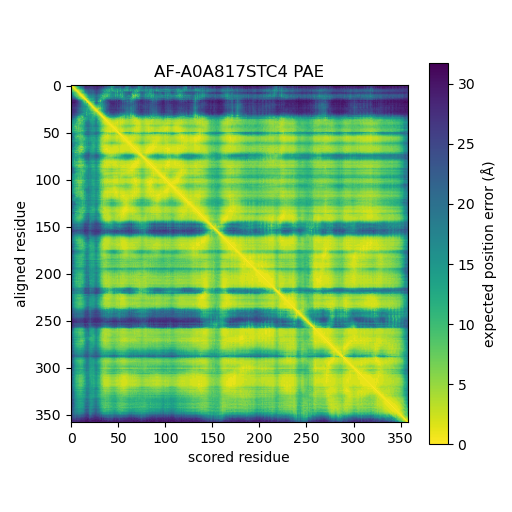A O 1
ATOM 1778 N N . ILE A 1 219 ? 18.243 -1.389 5.805 1.00 58.47 219 ILE A N 1
ATOM 1779 C CA . ILE A 1 219 ? 18.588 -2.808 5.587 1.00 58.47 219 ILE A CA 1
ATOM 1780 C C . ILE A 1 219 ? 18.589 -3.589 6.908 1.00 58.47 219 ILE A C 1
ATOM 1782 O O . ILE A 1 219 ? 18.245 -4.766 6.946 1.00 58.47 219 ILE A O 1
ATOM 1786 N N . LYS A 1 220 ? 18.959 -2.926 8.008 1.00 61.66 220 LYS A N 1
ATOM 1787 C CA . LYS A 1 220 ? 19.116 -3.558 9.325 1.00 61.66 220 LYS A CA 1
ATOM 1788 C C . LYS A 1 220 ? 17.806 -3.794 10.078 1.00 61.66 220 LYS A C 1
ATOM 1790 O O . LYS A 1 220 ? 17.766 -4.691 10.911 1.00 61.66 220 LYS A O 1
ATOM 1795 N N . ASN A 1 221 ? 16.760 -3.004 9.814 1.00 62.19 221 ASN A N 1
ATOM 1796 C CA . ASN A 1 221 ? 15.547 -2.995 10.645 1.00 62.19 221 ASN A CA 1
ATOM 1797 C C . ASN A 1 221 ? 14.256 -3.272 9.867 1.00 62.19 221 ASN A C 1
ATOM 1799 O O . ASN A 1 221 ? 13.165 -3.053 10.402 1.00 62.19 221 ASN A O 1
ATOM 1803 N N . ASN A 1 222 ? 14.364 -3.740 8.622 1.00 72.62 222 ASN A N 1
ATOM 1804 C CA . ASN A 1 222 ? 13.200 -4.159 7.860 1.00 72.62 222 ASN A CA 1
ATOM 1805 C C . ASN A 1 222 ? 13.154 -5.660 7.678 1.00 72.62 222 ASN A C 1
ATOM 1807 O O . ASN A 1 222 ? 14.155 -6.303 7.375 1.00 72.62 222 ASN A O 1
ATOM 1811 N N . GLU A 1 223 ? 11.939 -6.173 7.722 1.00 81.06 223 GLU A N 1
ATOM 1812 C CA . GLU A 1 223 ? 11.619 -7.488 7.204 1.00 81.06 223 GLU A CA 1
ATOM 1813 C C . GLU A 1 223 ? 10.768 -7.322 5.949 1.00 81.06 223 GLU A C 1
ATOM 1815 O O . GLU A 1 223 ? 9.873 -6.475 5.899 1.00 81.06 223 GLU A O 1
ATOM 1820 N N . MET A 1 224 ? 11.051 -8.118 4.925 1.00 81.88 224 MET A N 1
ATOM 1821 C CA . MET A 1 224 ? 10.270 -8.165 3.697 1.00 81.88 224 MET A CA 1
ATOM 1822 C C . MET A 1 224 ? 9.911 -9.613 3.404 1.00 81.88 224 MET A C 1
ATOM 1824 O O . MET A 1 224 ? 10.726 -10.507 3.623 1.00 81.88 224 MET A O 1
ATOM 1828 N N . GLY A 1 225 ? 8.712 -9.844 2.883 1.00 86.00 225 GLY A N 1
ATOM 1829 C CA . GLY A 1 225 ? 8.276 -11.197 2.571 1.00 86.00 225 GLY A CA 1
ATOM 1830 C C . GLY A 1 225 ? 6.985 -11.250 1.774 1.00 86.00 225 GLY A C 1
ATOM 1831 O O . GLY A 1 225 ? 6.423 -10.226 1.370 1.00 86.00 225 GLY A O 1
ATOM 1832 N N . ARG A 1 226 ? 6.521 -12.476 1.537 1.00 90.31 226 ARG A N 1
ATOM 1833 C CA . ARG A 1 226 ? 5.233 -12.782 0.910 1.00 90.31 226 ARG A CA 1
ATOM 1834 C C . ARG A 1 226 ? 4.287 -13.361 1.956 1.00 90.31 226 ARG A C 1
ATOM 1836 O O . ARG A 1 226 ? 4.725 -14.077 2.849 1.00 90.31 226 ARG A O 1
ATOM 1843 N N . LEU A 1 227 ? 3.003 -13.058 1.816 1.00 92.31 227 LEU A N 1
ATOM 1844 C CA . LEU A 1 227 ? 1.922 -13.690 2.561 1.00 92.31 227 LEU A CA 1
ATOM 1845 C C . LEU A 1 227 ? 1.187 -14.617 1.599 1.00 92.31 227 LEU A C 1
ATOM 1847 O O . LEU A 1 227 ? 0.513 -14.146 0.682 1.00 92.31 227 LEU A O 1
ATOM 1851 N N . ASN A 1 228 ? 1.351 -15.923 1.778 1.00 90.69 228 ASN A N 1
ATOM 1852 C CA . ASN A 1 228 ? 0.725 -16.936 0.932 1.00 90.69 228 ASN A CA 1
ATOM 1853 C C . ASN A 1 228 ? -0.630 -17.378 1.490 1.00 90.69 228 ASN A C 1
ATOM 1855 O O . ASN A 1 228 ? -1.482 -17.852 0.744 1.00 90.69 228 ASN A O 1
ATOM 1859 N N . ASN A 1 229 ? -0.822 -17.251 2.802 1.00 91.06 229 ASN A N 1
ATOM 1860 C CA . ASN A 1 229 ? -2.031 -17.677 3.493 1.00 91.06 229 ASN A CA 1
ATOM 1861 C C . ASN A 1 229 ? -2.298 -16.818 4.743 1.00 91.06 229 ASN A C 1
ATOM 1863 O O . ASN A 1 229 ? -1.521 -15.933 5.107 1.00 91.06 229 ASN A O 1
ATOM 1867 N N . VAL A 1 230 ? -3.420 -17.092 5.407 1.00 89.94 230 VAL A N 1
ATOM 1868 C CA . VAL A 1 230 ? -3.839 -16.378 6.617 1.00 89.94 230 VAL A CA 1
ATOM 1869 C C . VAL A 1 230 ? -2.900 -16.602 7.814 1.00 89.94 230 VAL A C 1
ATOM 1871 O O . VAL A 1 230 ? -2.695 -15.684 8.604 1.00 89.94 230 VAL A O 1
ATOM 1874 N N . ASN A 1 231 ? -2.268 -17.772 7.939 1.00 88.06 231 ASN A N 1
ATOM 1875 C CA . ASN A 1 231 ? -1.315 -18.040 9.022 1.00 88.06 231 ASN A CA 1
ATOM 1876 C C . ASN A 1 231 ? -0.051 -17.188 8.883 1.00 88.06 231 ASN A C 1
ATOM 1878 O O . ASN A 1 231 ? 0.488 -16.743 9.896 1.00 88.06 231 ASN A O 1
ATOM 1882 N N . ASP A 1 232 ? 0.385 -16.894 7.655 1.00 90.94 232 ASP A N 1
ATOM 1883 C CA . ASP A 1 232 ? 1.494 -15.965 7.412 1.00 90.94 232 ASP A CA 1
ATOM 1884 C C . ASP A 1 232 ? 1.138 -14.556 7.920 1.00 90.94 232 ASP A C 1
ATOM 1886 O O . ASP A 1 232 ? 1.959 -13.897 8.558 1.00 90.94 232 ASP A O 1
ATOM 1890 N N . LEU A 1 233 ? -0.107 -14.106 7.705 1.00 89.44 233 LEU A N 1
ATOM 1891 C CA . LEU A 1 233 ? -0.606 -12.822 8.217 1.00 89.44 233 LEU A CA 1
ATOM 1892 C C . LEU A 1 233 ? -0.647 -12.808 9.755 1.00 89.44 233 LEU A C 1
ATOM 1894 O O . LEU A 1 233 ? -0.163 -11.857 10.374 1.00 89.44 233 LEU A O 1
ATOM 1898 N N . TRP A 1 234 ? -1.179 -13.870 10.372 1.00 85.00 234 TRP A N 1
ATOM 1899 C CA . TRP A 1 234 ? -1.189 -14.035 11.829 1.00 85.00 234 TRP A CA 1
ATOM 1900 C C . TRP A 1 234 ? 0.227 -14.029 12.410 1.00 85.00 234 TRP A C 1
ATOM 1902 O O . TRP A 1 234 ? 0.500 -13.356 13.407 1.00 85.00 234 TRP A O 1
ATOM 1912 N N . THR A 1 235 ? 1.154 -14.717 11.745 1.00 84.12 235 THR A N 1
ATOM 1913 C CA . THR A 1 235 ? 2.567 -14.757 12.128 1.00 84.12 235 THR A CA 1
ATOM 1914 C C . THR A 1 235 ? 3.199 -13.373 12.058 1.00 84.12 235 THR A C 1
ATOM 1916 O O . THR A 1 235 ? 3.847 -12.940 13.010 1.00 84.12 235 THR A O 1
ATOM 1919 N N . LEU A 1 236 ? 2.955 -12.647 10.968 1.00 84.75 236 LEU A N 1
ATOM 1920 C CA . LEU A 1 236 ? 3.530 -11.331 10.733 1.00 84.75 236 LEU A CA 1
ATOM 1921 C C . LEU A 1 236 ? 3.084 -10.279 11.756 1.00 84.75 236 LEU A C 1
ATOM 1923 O O . LEU A 1 236 ? 3.908 -9.501 12.244 1.00 84.75 236 LEU A O 1
ATOM 1927 N N . ILE A 1 237 ? 1.778 -10.190 12.007 1.00 77.75 237 ILE A N 1
ATOM 1928 C CA . ILE A 1 237 ? 1.216 -9.091 12.802 1.00 77.75 237 ILE A CA 1
ATOM 1929 C C . ILE A 1 237 ? 1.239 -9.442 14.289 1.00 77.75 237 ILE A C 1
ATOM 1931 O O . ILE A 1 237 ? 1.467 -8.573 15.132 1.00 77.75 237 ILE A O 1
ATOM 1935 N N . PHE A 1 238 ? 1.030 -10.716 14.616 1.00 74.06 238 PHE A N 1
ATOM 1936 C CA . PHE A 1 238 ? 0.685 -11.098 15.972 1.00 74.06 238 PHE A CA 1
ATOM 1937 C C . PHE A 1 238 ? 1.597 -12.142 16.574 1.00 74.06 238 PHE A C 1
ATOM 1939 O O . PHE A 1 238 ? 1.468 -12.340 17.762 1.00 74.06 238 PHE A O 1
ATOM 1946 N N . SER A 1 239 ? 2.540 -12.787 15.885 1.00 67.06 239 SER A N 1
ATOM 1947 C CA . SER A 1 239 ? 3.410 -13.745 16.585 1.00 67.06 239 SER A CA 1
ATOM 1948 C C . SER A 1 239 ? 4.552 -13.081 17.352 1.00 67.06 239 SER A C 1
ATOM 1950 O O . SER A 1 239 ? 5.187 -12.111 16.924 1.00 67.06 239 SER A O 1
ATOM 1952 N N . ASP A 1 240 ? 4.826 -13.611 18.539 1.00 63.38 240 ASP A N 1
ATOM 1953 C CA . ASP A 1 240 ? 6.020 -13.279 19.295 1.00 63.38 240 ASP A CA 1
ATOM 1954 C C . ASP A 1 240 ? 7.197 -14.010 18.669 1.00 63.38 240 ASP A C 1
ATOM 1956 O O . ASP A 1 240 ? 7.144 -15.215 18.431 1.00 63.38 240 ASP A O 1
ATOM 1960 N N . GLU A 1 241 ? 8.271 -13.289 18.369 1.00 59.31 241 GLU A N 1
ATOM 1961 C CA . GLU A 1 241 ? 9.385 -13.888 17.633 1.00 59.31 241 GLU A CA 1
ATOM 1962 C C . GLU A 1 241 ? 10.099 -14.974 18.432 1.00 59.31 241 GLU A C 1
ATOM 1964 O O . GLU A 1 241 ? 10.599 -15.926 17.830 1.00 59.31 241 GLU A O 1
ATOM 1969 N N . LYS A 1 242 ? 10.114 -14.847 19.766 1.00 57.56 242 LYS A N 1
ATOM 1970 C CA . LYS A 1 242 ? 10.796 -15.777 20.665 1.00 57.56 242 LYS A CA 1
ATOM 1971 C C . LYS A 1 242 ? 9.925 -16.982 20.985 1.00 57.56 242 LYS A C 1
ATOM 1973 O O . LYS A 1 242 ? 10.420 -18.101 20.987 1.00 57.56 242 LYS A O 1
ATOM 1978 N N . THR A 1 243 ? 8.640 -16.763 21.258 1.00 56.25 243 THR A N 1
ATOM 1979 C CA . THR A 1 243 ? 7.738 -17.838 21.703 1.00 56.25 243 THR A CA 1
ATOM 1980 C C . THR A 1 243 ? 6.921 -18.457 20.575 1.00 56.25 243 THR A C 1
ATOM 1982 O O . THR A 1 243 ? 6.318 -19.505 20.785 1.00 56.25 243 THR A O 1
ATOM 1985 N N . LYS A 1 244 ? 6.877 -17.824 19.392 1.00 54.53 244 LYS A N 1
ATOM 1986 C CA . LYS A 1 244 ? 6.038 -18.204 18.238 1.00 54.53 244 LYS A CA 1
ATOM 1987 C C . LYS A 1 244 ? 4.545 -18.341 18.569 1.00 54.53 244 LYS A C 1
ATOM 1989 O O . LYS A 1 244 ? 3.783 -18.878 17.775 1.00 54.53 244 LYS A O 1
ATOM 1994 N N . ARG A 1 245 ? 4.118 -17.836 19.729 1.00 57.06 245 ARG A N 1
ATOM 1995 C CA . ARG A 1 245 ? 2.715 -17.725 20.126 1.00 57.06 245 ARG A CA 1
ATOM 1996 C C . ARG A 1 245 ? 2.172 -16.387 19.661 1.00 57.06 245 ARG A C 1
ATOM 1998 O O . ARG A 1 245 ? 2.930 -15.425 19.541 1.00 57.06 245 ARG A O 1
ATOM 2005 N N . MET A 1 246 ? 0.861 -16.308 19.463 1.00 57.41 246 MET A N 1
ATOM 2006 C CA . MET A 1 246 ? 0.185 -15.026 19.284 1.00 57.41 246 MET A CA 1
ATOM 2007 C C . MET A 1 246 ? 0.511 -14.125 20.487 1.00 57.41 246 MET A C 1
ATOM 2009 O O . MET A 1 246 ? 0.110 -14.401 21.618 1.00 57.41 246 MET A O 1
ATOM 2013 N N . ARG A 1 247 ? 1.285 -13.060 20.252 1.00 58.12 247 ARG A N 1
ATOM 2014 C CA . ARG A 1 247 ? 1.408 -11.893 21.117 1.00 58.12 247 ARG A CA 1
ATOM 2015 C C . ARG A 1 247 ? 0.001 -11.498 21.494 1.00 58.12 247 ARG A C 1
ATOM 2017 O O . ARG A 1 247 ? -0.810 -11.073 20.672 1.00 58.12 247 ARG A O 1
ATOM 2024 N N . SER A 1 248 ? -0.239 -11.585 22.788 1.00 50.19 248 SER A N 1
ATOM 2025 C CA . SER A 1 248 ? -1.301 -10.852 23.434 1.00 50.19 248 SER A CA 1
ATOM 2026 C C . SER A 1 248 ? -1.197 -9.406 22.929 1.00 50.19 248 SER A C 1
ATOM 2028 O O . SER A 1 248 ? -0.166 -8.756 23.129 1.00 50.19 248 SER A O 1
ATOM 2030 N N . CYS A 1 249 ? -2.210 -8.910 22.208 1.00 48.84 249 CYS A N 1
ATOM 2031 C CA . CYS A 1 249 ? -2.254 -7.575 21.571 1.00 48.84 249 CYS A CA 1
ATOM 2032 C C . CYS A 1 249 ? -2.420 -6.458 22.611 1.00 48.84 249 CYS A C 1
ATOM 2034 O O . CYS A 1 249 ? -3.083 -5.440 22.429 1.00 48.84 249 CYS A O 1
ATOM 2036 N N . VAL A 1 250 ? -1.837 -6.714 23.770 1.00 46.25 250 VAL A N 1
ATOM 2037 C CA . VAL A 1 250 ? -2.341 -6.388 25.087 1.00 46.25 250 VAL A CA 1
ATOM 2038 C C . VAL A 1 250 ? -1.640 -5.157 25.671 1.00 46.25 250 VAL A C 1
ATOM 2040 O O . VAL A 1 250 ? -1.869 -4.748 26.806 1.00 46.25 250 VAL A O 1
ATOM 2043 N N . GLY A 1 251 ? -0.805 -4.505 24.859 1.00 43.19 251 GLY A N 1
ATOM 2044 C CA . GLY A 1 251 ? -0.074 -3.304 25.249 1.00 43.19 251 GLY A CA 1
ATOM 2045 C C . GLY A 1 251 ? 0.135 -2.256 24.159 1.00 43.19 251 GLY A C 1
ATOM 2046 O O . GLY A 1 251 ? 0.859 -1.303 24.424 1.00 43.19 251 GLY A O 1
ATOM 2047 N N . TYR A 1 252 ? -0.439 -2.395 22.954 1.00 45.41 252 TYR A N 1
ATOM 2048 C CA . TYR A 1 252 ? 0.056 -1.630 21.794 1.00 45.41 252 TYR A CA 1
ATOM 2049 C C . TYR A 1 252 ? -1.002 -1.041 20.856 1.00 45.41 252 TYR A C 1
ATOM 2051 O O . TYR A 1 252 ? -0.720 -0.819 19.684 1.00 45.41 252 TYR A O 1
ATOM 2059 N N . PHE A 1 253 ? -2.179 -0.679 21.365 1.00 43.50 253 PHE A N 1
ATOM 2060 C CA . PHE A 1 253 ? -3.005 0.329 20.694 1.00 43.50 253 PHE A CA 1
ATOM 2061 C C . PHE A 1 253 ? -2.944 1.601 21.508 1.00 43.50 253 PHE A C 1
ATOM 2063 O O . PHE A 1 253 ? -3.668 1.793 22.478 1.00 43.50 253 PHE A O 1
ATOM 2070 N N . THR A 1 254 ? -1.998 2.448 21.143 1.00 46.25 254 THR A N 1
ATOM 2071 C CA . THR A 1 254 ? -1.930 3.796 21.677 1.00 46.25 254 THR A CA 1
ATOM 2072 C C . THR A 1 254 ? -2.419 4.733 20.593 1.00 46.25 254 THR A C 1
ATOM 2074 O O . THR A 1 254 ? -1.995 4.669 19.438 1.00 46.25 254 THR A O 1
ATOM 2077 N N . ASP A 1 255 ? -3.430 5.513 20.953 1.00 45.25 255 ASP A N 1
ATOM 2078 C CA . ASP A 1 255 ? -4.066 6.440 20.042 1.00 45.25 255 ASP A CA 1
ATOM 2079 C C . ASP A 1 255 ? -3.283 7.752 20.061 1.00 45.25 255 ASP A C 1
ATOM 2081 O O . ASP A 1 255 ? -3.141 8.382 21.109 1.00 45.25 255 ASP A O 1
ATOM 2085 N N . PHE A 1 256 ? -2.754 8.156 18.906 1.00 53.31 256 PHE A N 1
ATOM 2086 C CA . PHE A 1 256 ? -2.196 9.496 18.724 1.00 53.31 256 PHE A CA 1
ATOM 2087 C C . PHE A 1 256 ? -3.144 10.312 17.889 1.00 53.31 256 PHE A C 1
ATOM 2089 O O . PHE A 1 256 ? -3.731 9.821 16.918 1.00 53.31 256 PHE A O 1
ATOM 2096 N N . ALA A 1 257 ? -3.179 11.602 18.200 1.00 50.09 257 ALA A N 1
ATOM 2097 C CA . ALA A 1 257 ? -3.711 12.585 17.285 1.00 50.09 257 ALA A CA 1
ATOM 2098 C C . ALA A 1 257 ? -3.081 12.371 15.898 1.00 50.09 257 ALA A C 1
ATOM 2100 O O . ALA A 1 257 ? -1.868 12.473 15.720 1.00 50.09 257 ALA A O 1
ATOM 2101 N N . SER A 1 258 ? -3.933 12.058 14.923 1.00 65.44 258 SER A N 1
ATOM 2102 C CA . SER A 1 258 ? -3.579 12.008 13.503 1.00 65.44 258 SER A CA 1
ATOM 2103 C C . SER A 1 258 ? -2.641 10.872 13.082 1.00 65.44 258 SER A C 1
ATOM 2105 O O . SER A 1 258 ? -1.954 10.998 12.068 1.00 65.44 258 SER A O 1
ATOM 2107 N N . LYS A 1 259 ? -2.677 9.718 13.772 1.00 80.19 259 LYS A N 1
ATOM 2108 C CA . LYS A 1 259 ? -1.989 8.487 13.324 1.00 80.19 259 LYS A CA 1
ATOM 2109 C C . LYS A 1 259 ? -2.326 8.110 11.878 1.00 80.19 259 LYS A C 1
ATOM 2111 O O . LYS A 1 259 ? -1.456 7.705 11.120 1.00 80.19 259 LYS A O 1
ATOM 2116 N N . HIS A 1 260 ? -3.579 8.294 11.460 1.00 86.19 260 HIS A N 1
ATOM 2117 C CA . HIS A 1 260 ? -3.979 8.002 10.084 1.00 86.19 260 HIS A CA 1
ATOM 2118 C C . HIS A 1 260 ? -3.343 8.974 9.094 1.00 86.19 260 HIS A C 1
ATOM 2120 O O . HIS A 1 260 ? -2.880 8.522 8.055 1.00 86.19 260 HIS A O 1
ATOM 2126 N N . ALA A 1 261 ? -3.237 10.267 9.429 1.00 85.94 261 ALA A N 1
ATOM 2127 C CA . ALA A 1 261 ? -2.488 11.226 8.613 1.00 85.94 261 ALA A CA 1
ATOM 2128 C C . ALA A 1 261 ? -1.008 10.830 8.523 1.00 85.94 261 ALA A C 1
ATOM 2130 O O . ALA A 1 261 ? -0.418 10.890 7.450 1.00 85.94 261 ALA A O 1
ATOM 2131 N N . LEU A 1 262 ? -0.423 10.365 9.633 1.00 83.81 262 LEU A N 1
ATOM 2132 C CA . LEU A 1 262 ? 0.945 9.860 9.671 1.00 83.81 262 LEU A CA 1
ATOM 2133 C C . LEU A 1 262 ? 1.132 8.650 8.754 1.00 83.81 262 LEU A C 1
ATOM 2135 O O . LEU A 1 262 ? 2.012 8.681 7.902 1.00 83.81 262 LEU A O 1
ATOM 2139 N N . HIS A 1 263 ? 0.292 7.619 8.847 1.00 85.44 263 HIS A N 1
ATOM 2140 C CA . HIS A 1 263 ? 0.378 6.447 7.966 1.00 85.44 263 HIS A CA 1
ATOM 2141 C C . HIS A 1 263 ? 0.061 6.772 6.498 1.00 85.44 263 HIS A C 1
ATOM 2143 O O . HIS A 1 263 ? 0.635 6.160 5.602 1.00 85.44 263 HIS A O 1
ATOM 2149 N N . ALA A 1 264 ? -0.784 7.771 6.242 1.00 87.44 264 ALA A N 1
ATOM 2150 C CA . ALA A 1 264 ? -1.134 8.235 4.903 1.00 87.44 264 ALA A CA 1
ATOM 2151 C C . ALA A 1 264 ? -0.170 9.295 4.336 1.00 87.44 264 ALA A C 1
ATOM 2153 O O . ALA A 1 264 ? -0.472 9.878 3.298 1.00 87.44 264 ALA A O 1
ATOM 2154 N N . ASN A 1 265 ? 0.960 9.581 4.998 1.00 88.50 265 ASN A N 1
ATOM 2155 C CA . ASN A 1 265 ? 1.930 10.601 4.573 1.00 88.50 265 ASN A CA 1
ATOM 2156 C C . ASN A 1 265 ? 1.301 11.999 4.358 1.00 88.50 265 ASN A C 1
ATOM 2158 O O . ASN A 1 265 ? 1.657 12.728 3.431 1.00 88.50 265 ASN A O 1
ATOM 2162 N N . CYS A 1 266 ? 0.322 12.362 5.191 1.00 86.38 266 CYS A N 1
ATOM 2163 C CA . CYS A 1 266 ? -0.519 13.551 5.027 1.00 86.38 266 CYS A CA 1
ATOM 2164 C C . CYS A 1 266 ? -1.198 13.650 3.649 1.00 86.38 266 CYS A C 1
ATOM 2166 O O . CYS A 1 266 ? -1.347 14.744 3.112 1.00 86.38 266 CYS A O 1
ATOM 2168 N N . CYS A 1 267 ? -1.620 12.530 3.061 1.00 87.75 267 CYS A N 1
ATOM 2169 C CA . CYS A 1 267 ? -2.460 12.573 1.871 1.00 87.75 267 CYS A CA 1
ATOM 2170 C C . CYS A 1 267 ? -3.819 13.205 2.210 1.00 87.75 267 CYS A C 1
ATOM 2172 O O . CYS A 1 267 ? -4.409 12.894 3.249 1.00 87.75 267 CYS A O 1
ATOM 2174 N N . GLU A 1 268 ? -4.334 14.068 1.336 1.00 89.38 268 GLU A N 1
ATOM 2175 C CA . GLU A 1 268 ? -5.628 14.732 1.540 1.00 89.38 268 GLU A CA 1
ATOM 2176 C C . GLU A 1 268 ? -6.814 13.768 1.457 1.00 89.38 268 GLU A C 1
ATOM 2178 O O . GLU A 1 268 ? -7.892 14.072 1.968 1.00 89.38 268 GLU A O 1
ATOM 2183 N N . SER A 1 269 ? -6.624 12.598 0.837 1.00 89.25 269 SER A N 1
ATOM 2184 C CA . SER A 1 269 ? -7.653 11.568 0.745 1.00 89.25 269 SER A CA 1
ATOM 2185 C C . SER A 1 269 ? -7.092 10.144 0.714 1.00 89.25 269 SER A C 1
ATOM 2187 O O . SER A 1 269 ? -6.014 9.859 0.188 1.00 89.25 269 SER A O 1
ATOM 2189 N N . VAL A 1 270 ? -7.857 9.201 1.255 1.00 90.19 270 VAL A N 1
ATOM 2190 C CA . VAL A 1 270 ? -7.514 7.769 1.315 1.00 90.19 270 VAL A CA 1
ATOM 2191 C C . VAL A 1 270 ? -8.678 6.931 0.803 1.00 90.19 270 VAL A C 1
ATOM 2193 O O . VAL A 1 270 ? -9.801 7.408 0.746 1.00 90.19 270 VAL A O 1
ATOM 2196 N N . ARG A 1 271 ? -8.455 5.667 0.430 1.00 89.50 271 ARG A N 1
ATOM 2197 C CA . ARG A 1 271 ? -9.580 4.770 0.092 1.00 89.50 271 ARG A CA 1
ATOM 2198 C C . ARG A 1 271 ? -10.352 4.340 1.339 1.00 89.50 271 ARG A C 1
ATOM 2200 O O . ARG A 1 271 ? -11.571 4.242 1.313 1.00 89.50 271 ARG A O 1
ATOM 2207 N N . TYR A 1 272 ? -9.626 4.108 2.430 1.00 92.94 272 TYR A N 1
ATOM 2208 C CA . TYR A 1 272 ? -10.175 3.724 3.721 1.00 92.94 272 TYR A CA 1
ATOM 2209 C C . TYR A 1 272 ? -9.174 4.045 4.838 1.00 92.94 272 TYR A C 1
ATOM 2211 O O . TYR A 1 272 ? -7.964 3.956 4.626 1.00 92.94 272 TYR A O 1
ATOM 2219 N N . ALA A 1 273 ? -9.671 4.378 6.029 1.00 91.81 273 ALA A N 1
ATOM 2220 C CA . ALA A 1 273 ? -8.884 4.429 7.256 1.00 91.81 273 ALA A CA 1
ATOM 2221 C C . ALA A 1 273 ? -9.740 4.025 8.458 1.00 91.81 273 ALA A C 1
ATOM 2223 O O . ALA A 1 273 ? -10.874 4.468 8.608 1.00 91.81 273 ALA A O 1
ATOM 2224 N N . GLY A 1 274 ? -9.167 3.233 9.352 1.00 90.12 274 GLY A N 1
ATOM 2225 C CA . GLY A 1 274 ? -9.851 2.748 10.541 1.00 90.12 274 GLY A CA 1
ATOM 2226 C C . GLY A 1 274 ? -8.870 2.113 11.506 1.00 90.12 274 GLY A C 1
ATOM 2227 O O . GLY A 1 274 ? -7.656 2.335 11.405 1.00 90.12 274 GLY A O 1
ATOM 2228 N N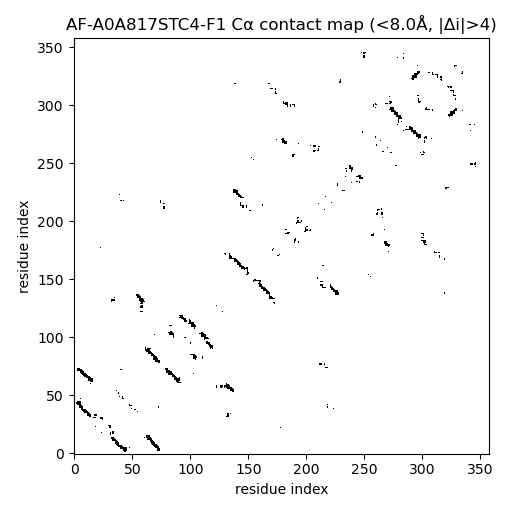 . GLN A 1 275 ? -9.390 1.348 12.448 1.00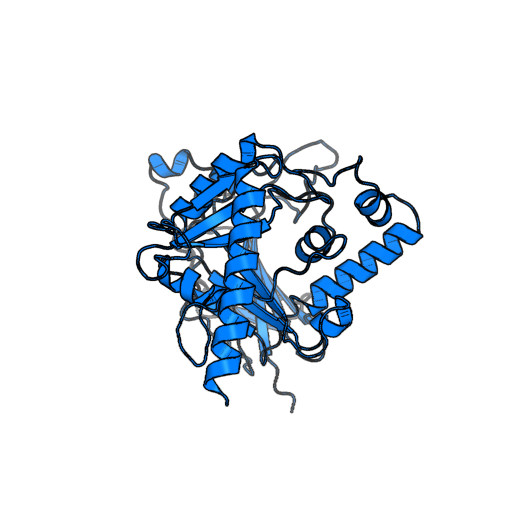 86.56 275 GLN A N 1
ATOM 2229 C CA . GLN A 1 275 ? -8.607 0.585 13.408 1.00 86.56 275 GLN A CA 1
ATOM 2230 C C . GLN A 1 275 ? -8.954 -0.889 13.282 1.00 86.56 275 GLN A C 1
ATOM 2232 O O . GLN A 1 275 ? -9.964 -1.261 12.681 1.00 86.56 275 GLN A O 1
ATOM 2237 N N . PHE A 1 276 ? -8.075 -1.727 13.816 1.00 87.12 276 PHE A N 1
ATOM 2238 C CA . PHE A 1 276 ? -8.337 -3.147 13.901 1.00 87.12 276 PHE A CA 1
ATOM 2239 C C . PHE A 1 276 ? -7.684 -3.751 15.130 1.00 87.12 276 PHE A C 1
ATOM 2241 O O . PHE A 1 276 ? -6.643 -3.274 15.580 1.00 87.12 276 PHE A O 1
ATOM 2248 N N . HIS A 1 277 ? -8.265 -4.836 15.624 1.00 80.62 277 HIS A N 1
ATOM 2249 C CA . HIS A 1 277 ? -7.697 -5.658 16.683 1.00 80.62 277 HIS A CA 1
ATOM 2250 C C . HIS A 1 277 ? -8.113 -7.117 16.492 1.00 80.62 277 HIS A C 1
ATOM 2252 O O . HIS A 1 277 ? -9.233 -7.393 16.054 1.00 80.62 277 HIS A O 1
ATOM 2258 N N . PRO A 1 278 ? -7.239 -8.075 16.819 1.00 82.69 278 PRO A N 1
ATOM 2259 C CA . PRO A 1 278 ? -7.625 -9.471 16.835 1.00 82.69 278 PRO A CA 1
ATOM 2260 C C . PRO A 1 278 ? -8.304 -9.830 18.151 1.00 82.69 278 PRO A C 1
ATOM 2262 O O . PRO A 1 278 ? -8.016 -9.253 19.206 1.00 82.69 278 PRO A O 1
ATOM 2265 N N . ARG A 1 279 ? -9.171 -10.834 18.099 1.00 82.19 279 ARG A N 1
ATOM 2266 C CA . ARG A 1 279 ? -9.734 -11.462 19.293 1.00 82.19 279 ARG A CA 1
ATOM 2267 C C . ARG A 1 279 ? -10.086 -12.925 19.029 1.00 82.19 279 ARG A C 1
ATOM 2269 O O . ARG A 1 279 ? -10.301 -13.290 17.871 1.00 82.19 279 ARG A O 1
ATOM 2276 N N . PRO A 1 280 ? -10.200 -13.747 20.081 1.00 84.12 280 PRO A N 1
ATOM 2277 C CA . PRO A 1 280 ? -10.798 -15.066 19.959 1.00 84.12 280 PRO A CA 1
ATOM 2278 C C . PRO A 1 280 ? -12.269 -14.946 19.555 1.00 84.12 280 PRO A C 1
ATOM 2280 O O . PRO A 1 280 ? -13.037 -14.210 20.180 1.00 84.12 280 PRO A O 1
ATOM 2283 N N . ARG A 1 281 ? -12.674 -15.697 18.532 1.00 84.50 281 ARG A N 1
ATOM 2284 C CA . ARG A 1 281 ? -14.035 -15.694 17.978 1.00 84.50 281 ARG A CA 1
ATOM 2285 C C . ARG A 1 281 ? -15.092 -16.072 19.018 1.00 84.50 281 ARG A C 1
ATOM 2287 O O . ARG A 1 281 ? -16.191 -15.526 19.017 1.00 84.50 281 ARG A O 1
ATOM 2294 N N . PHE A 1 282 ? -14.750 -16.995 19.915 1.00 83.12 282 PHE A N 1
ATOM 2295 C CA . PHE A 1 282 ? -15.657 -17.540 20.931 1.00 83.12 282 PHE A CA 1
ATOM 2296 C C . PHE A 1 282 ? -15.418 -16.962 22.333 1.00 83.12 282 PHE A C 1
ATOM 2298 O O . PHE A 1 282 ? -15.868 -17.535 23.324 1.00 83.12 282 PHE A O 1
ATOM 2305 N N . GLY A 1 283 ? -14.733 -15.817 22.415 1.00 79.00 283 GLY A N 1
ATOM 2306 C CA . GLY A 1 283 ? -14.459 -15.115 23.665 1.00 79.00 283 GLY A CA 1
ATOM 2307 C C . GLY A 1 283 ? -13.131 -15.497 24.320 1.00 79.00 283 GLY A C 1
ATOM 2308 O O . GLY A 1 283 ? -12.508 -16.511 24.014 1.00 79.00 283 GLY A O 1
ATOM 2309 N N . TRP A 1 284 ? -12.686 -14.646 25.244 1.00 78.50 284 TRP A N 1
ATOM 2310 C CA . TRP A 1 284 ? -11.359 -14.726 25.866 1.00 78.50 284 TRP A CA 1
ATOM 2311 C C . TRP A 1 284 ? -11.141 -15.951 26.763 1.00 78.50 284 TRP A C 1
ATOM 2313 O O . TRP A 1 284 ? -9.997 -16.279 27.062 1.00 78.50 284 TRP A O 1
ATOM 2323 N N . ASP A 1 285 ? -12.200 -16.666 27.139 1.00 75.19 285 ASP A N 1
ATOM 2324 C CA . ASP A 1 285 ? -12.090 -17.933 27.873 1.00 75.19 285 ASP A CA 1
ATOM 2325 C C . ASP A 1 285 ? -11.778 -19.128 26.942 1.00 75.19 285 ASP A C 1
ATOM 2327 O O . ASP A 1 285 ? -11.484 -20.221 27.418 1.00 75.19 285 ASP A O 1
ATOM 2331 N N . ARG A 1 286 ? -11.813 -18.928 25.613 1.00 75.00 286 ARG A N 1
ATOM 2332 C CA . ARG A 1 286 ? -11.573 -19.944 24.568 1.00 75.00 286 ARG A CA 1
ATOM 2333 C C . ARG A 1 286 ? -10.546 -19.466 23.531 1.00 75.00 286 ARG A C 1
ATOM 2335 O O . ARG A 1 286 ? -10.795 -19.468 22.327 1.00 75.00 286 ARG A O 1
ATOM 2342 N N . CYS A 1 287 ? -9.387 -19.011 24.009 1.00 68.44 287 CYS A N 1
ATOM 2343 C CA . CYS A 1 287 ? -8.348 -18.385 23.177 1.00 68.44 287 CYS A CA 1
ATOM 2344 C C . CYS A 1 287 ? -7.679 -19.315 22.144 1.00 68.44 287 CYS A C 1
ATOM 2346 O O . CYS A 1 287 ? -7.072 -18.812 21.198 1.00 68.44 287 CYS A O 1
ATOM 2348 N N . ASP A 1 288 ? -7.774 -20.635 22.313 1.00 68.88 288 ASP A N 1
ATOM 2349 C CA . ASP A 1 288 ? -7.052 -21.614 21.486 1.00 68.88 288 ASP A CA 1
ATOM 2350 C C . ASP A 1 288 ? -7.859 -22.130 20.279 1.00 68.88 288 ASP A C 1
ATOM 2352 O O . ASP A 1 288 ? -7.320 -22.872 19.462 1.00 68.88 288 ASP A O 1
ATOM 2356 N N . ASP A 1 289 ? -9.127 -21.728 20.141 1.00 71.19 289 ASP A N 1
ATOM 2357 C CA . ASP A 1 289 ? -10.034 -22.290 19.133 1.00 71.19 289 ASP A CA 1
ATOM 2358 C C . ASP A 1 289 ? -9.892 -21.604 17.764 1.00 71.19 289 ASP A C 1
ATOM 2360 O O . ASP A 1 289 ? -9.370 -22.172 16.807 1.00 71.19 289 ASP A O 1
ATOM 2364 N N . GLU A 1 290 ? -10.380 -20.365 17.654 1.00 81.00 290 GLU A N 1
ATOM 2365 C CA . GLU A 1 290 ? -10.413 -19.597 16.409 1.00 81.00 290 GLU A CA 1
ATOM 2366 C C . GLU A 1 290 ? -10.242 -18.106 16.686 1.00 81.00 290 GLU A C 1
ATOM 2368 O O . GLU A 1 290 ? -10.766 -17.573 17.668 1.00 81.00 290 GLU A O 1
ATOM 2373 N N . TRP A 1 291 ? -9.563 -17.415 15.773 1.00 84.25 291 TRP A N 1
ATOM 2374 C CA . TRP A 1 291 ? -9.326 -15.978 15.847 1.00 84.25 291 TRP A CA 1
ATOM 2375 C C . TRP A 1 291 ? -10.057 -15.236 14.734 1.00 84.25 291 TRP A C 1
ATOM 2377 O O . TRP A 1 291 ? -10.233 -15.745 13.624 1.00 84.25 291 TRP A O 1
ATOM 2387 N N . GLU A 1 292 ? -10.455 -14.007 15.036 1.00 88.44 292 GLU A N 1
ATOM 2388 C CA . GLU A 1 292 ? -11.023 -13.070 14.075 1.00 88.44 292 GLU A CA 1
ATOM 2389 C C . GLU A 1 292 ? -10.353 -11.701 14.176 1.00 88.44 292 GLU A C 1
ATOM 2391 O O . GLU A 1 292 ? -9.856 -11.308 15.236 1.00 88.44 292 GLU A O 1
ATOM 2396 N N . LEU A 1 293 ? -10.337 -10.974 13.057 1.00 89.19 293 LEU A N 1
ATOM 2397 C CA . LEU A 1 293 ? -9.946 -9.571 13.013 1.00 89.19 293 LEU A CA 1
ATOM 2398 C C . LEU A 1 293 ? -11.185 -8.692 13.011 1.00 89.19 293 LEU A C 1
ATOM 2400 O O . LEU A 1 293 ? -11.978 -8.713 12.069 1.00 89.19 293 LEU A O 1
ATOM 2404 N N . VAL A 1 294 ? -11.308 -7.883 14.057 1.00 88.94 294 VAL A N 1
ATOM 2405 C CA . VAL A 1 294 ? -12.317 -6.837 14.135 1.00 88.94 294 VAL A CA 1
ATOM 2406 C C . VAL A 1 294 ? -11.733 -5.577 13.520 1.00 88.94 294 VAL A C 1
ATOM 2408 O O . VAL A 1 294 ? -10.686 -5.115 13.959 1.00 88.94 294 VAL A O 1
ATOM 2411 N N . PHE A 1 295 ? -12.409 -5.029 12.520 1.00 91.25 295 PHE A N 1
ATOM 2412 C CA . PHE A 1 295 ? -12.123 -3.740 11.907 1.00 91.25 295 PHE A CA 1
ATOM 2413 C C . PHE A 1 295 ? -13.247 -2.754 12.214 1.00 91.25 295 PHE A C 1
ATOM 2415 O O . PHE A 1 295 ? -14.422 -3.121 12.285 1.00 91.25 295 PHE A O 1
ATOM 2422 N N . ASP A 1 296 ? -12.885 -1.484 12.329 1.00 90.69 296 ASP A N 1
ATOM 2423 C CA . ASP A 1 296 ? -13.831 -0.378 12.399 1.00 90.69 296 ASP A CA 1
ATOM 2424 C C . ASP A 1 296 ? -13.500 0.698 11.360 1.00 90.69 296 ASP A C 1
ATOM 2426 O O . ASP A 1 296 ? -12.450 0.670 10.706 1.00 90.69 296 ASP A O 1
ATOM 2430 N N . ASN A 1 297 ? -14.404 1.661 11.195 1.00 91.31 297 ASN A N 1
ATOM 2431 C CA . ASN A 1 297 ? -14.195 2.888 10.422 1.00 91.31 297 ASN A CA 1
ATOM 2432 C C . ASN A 1 297 ? -13.779 4.073 11.313 1.00 91.31 297 ASN A C 1
ATOM 2434 O O . ASN A 1 297 ? -14.002 5.236 10.964 1.00 91.31 297 ASN A O 1
ATOM 2438 N N . TRP A 1 298 ? -13.184 3.810 12.482 1.00 88.88 298 TRP A N 1
ATOM 2439 C CA . TRP A 1 298 ? -12.872 4.837 13.467 1.00 88.88 298 TRP A CA 1
ATOM 2440 C C . TRP A 1 298 ? -11.600 5.606 13.107 1.00 88.88 298 TRP A C 1
ATOM 2442 O O . TRP A 1 298 ? -10.522 5.412 13.675 1.00 88.88 298 TRP A O 1
ATOM 2452 N N . SER A 1 299 ? -11.736 6.541 12.170 1.00 88.00 299 SER A N 1
ATOM 2453 C CA . SER A 1 299 ? -10.708 7.523 11.840 1.00 88.00 299 SER A CA 1
ATOM 2454 C C . SER A 1 299 ? -11.232 8.932 12.060 1.00 88.00 299 SER A C 1
ATOM 2456 O O . SER A 1 299 ? -12.042 9.417 11.282 1.00 88.00 299 SER A O 1
ATOM 2458 N N . GLY A 1 300 ? -10.728 9.641 13.073 1.00 85.75 300 GLY A N 1
ATOM 2459 C CA . GLY A 1 300 ? -11.037 11.069 13.217 1.00 85.75 300 GLY A CA 1
ATOM 2460 C C . GLY A 1 300 ? -10.591 11.875 11.990 1.00 85.75 300 GLY A C 1
ATOM 2461 O O . GLY A 1 300 ? -11.273 12.809 11.582 1.00 85.75 300 GLY A O 1
ATOM 2462 N N . THR A 1 301 ? -9.472 11.478 11.371 1.00 87.50 301 THR A N 1
ATOM 2463 C CA . THR A 1 301 ? -8.883 12.176 10.224 1.00 87.50 301 THR A CA 1
ATOM 2464 C C . THR A 1 301 ? -9.631 11.951 8.918 1.00 87.50 301 THR A C 1
ATOM 2466 O O . THR A 1 301 ? -9.776 12.926 8.203 1.00 87.50 301 THR A O 1
ATOM 2469 N N . TYR A 1 302 ? -10.085 10.738 8.587 1.00 90.88 302 TYR A N 1
ATOM 2470 C CA . TYR A 1 302 ? -10.698 10.446 7.275 1.00 90.88 302 TYR A CA 1
ATOM 2471 C C . TYR A 1 302 ? -12.138 9.916 7.347 1.00 90.88 302 TYR A C 1
ATOM 2473 O O . TYR A 1 302 ? -12.831 9.956 6.342 1.00 90.88 302 TYR A O 1
ATOM 2481 N N . ALA A 1 303 ? -12.579 9.429 8.512 1.00 87.19 303 ALA A N 1
ATOM 2482 C CA . ALA A 1 303 ? -13.953 9.024 8.836 1.00 87.19 303 ALA A CA 1
ATOM 2483 C C . ALA A 1 303 ? -14.747 8.356 7.684 1.00 87.19 303 ALA A C 1
ATOM 2485 O O . ALA A 1 303 ? -15.765 8.908 7.261 1.00 87.19 303 ALA A O 1
ATOM 2486 N N . PRO A 1 304 ? -14.308 7.192 7.160 1.00 90.06 304 PRO A N 1
ATOM 2487 C CA . PRO A 1 304 ? -14.981 6.554 6.030 1.00 90.06 304 PRO A CA 1
ATOM 2488 C C . PRO A 1 304 ? -16.434 6.175 6.344 1.00 90.06 304 PRO A C 1
ATOM 2490 O O . PRO A 1 304 ? -16.777 5.840 7.484 1.00 90.06 304 PRO A O 1
ATOM 2493 N N . SER A 1 305 ? -17.281 6.182 5.311 1.00 89.19 305 SER A N 1
ATOM 2494 C CA . SER A 1 305 ? -18.684 5.774 5.431 1.00 89.19 305 SER A CA 1
ATOM 2495 C C . SER A 1 305 ? -18.840 4.288 5.779 1.00 89.19 305 SER A C 1
ATOM 2497 O O . SER A 1 305 ? -17.953 3.464 5.546 1.00 89.19 305 SER A O 1
ATOM 2499 N N . LEU A 1 306 ? -20.008 3.942 6.323 1.00 90.19 306 LEU A N 1
ATOM 2500 C CA . LEU A 1 306 ? -20.353 2.575 6.724 1.00 90.19 306 LEU A CA 1
ATOM 2501 C C . LEU A 1 306 ? -20.419 1.610 5.544 1.00 90.19 306 LEU A C 1
ATOM 2503 O O . LEU A 1 306 ? -20.074 0.439 5.686 1.00 90.19 306 LEU A O 1
ATOM 2507 N N . ASP A 1 307 ? -20.786 2.114 4.370 1.00 89.19 307 ASP A N 1
ATOM 2508 C CA . ASP A 1 307 ? -20.903 1.317 3.149 1.00 89.19 307 ASP A CA 1
ATOM 2509 C C . ASP A 1 307 ? -19.558 0.693 2.740 1.00 89.19 307 ASP A C 1
ATOM 2511 O O . ASP A 1 307 ? -19.516 -0.364 2.109 1.00 89.19 307 ASP A O 1
ATOM 2515 N N . LEU A 1 308 ? -18.439 1.302 3.155 1.00 92.81 308 LEU A N 1
ATOM 2516 C CA . LEU A 1 308 ? -17.095 0.806 2.865 1.00 92.81 308 LEU A CA 1
ATOM 2517 C C . LEU A 1 308 ? -16.650 -0.349 3.770 1.00 92.81 308 LEU A C 1
ATOM 2519 O O . LEU A 1 308 ? -15.702 -1.051 3.414 1.00 92.81 308 LEU A O 1
ATOM 2523 N N . LEU A 1 309 ? -17.318 -0.588 4.905 1.00 93.94 309 LEU A N 1
ATOM 2524 C CA . LEU A 1 309 ? -16.974 -1.689 5.815 1.00 93.94 309 LEU A CA 1
ATOM 2525 C C . LEU A 1 309 ? -17.133 -3.049 5.130 1.00 93.94 309 LEU A C 1
ATOM 2527 O O . LEU A 1 309 ? -16.280 -3.924 5.282 1.00 93.94 309 LEU A O 1
ATOM 2531 N N . LYS A 1 310 ? -18.188 -3.207 4.320 1.00 94.75 310 LYS A N 1
ATOM 2532 C CA . LYS A 1 310 ? -18.397 -4.425 3.531 1.00 94.75 310 LYS A CA 1
ATOM 2533 C C . LYS A 1 310 ? -17.285 -4.613 2.496 1.00 94.75 310 LYS A C 1
ATOM 2535 O O . LYS A 1 310 ? -16.744 -5.705 2.379 1.00 94.75 310 LYS A O 1
ATOM 2540 N N . ASN A 1 311 ? -16.899 -3.546 1.797 1.00 95.25 311 ASN A N 1
ATOM 2541 C CA . ASN A 1 311 ? -15.832 -3.602 0.796 1.00 95.25 311 ASN A CA 1
ATOM 2542 C C . ASN A 1 311 ? -14.479 -3.957 1.424 1.00 95.25 311 ASN A C 1
ATOM 2544 O O . ASN A 1 311 ? -13.720 -4.734 0.847 1.00 95.25 311 ASN A O 1
ATOM 2548 N N . LEU A 1 312 ? -14.185 -3.419 2.614 1.00 95.31 312 LEU A N 1
ATOM 2549 C CA . LEU A 1 312 ? -12.992 -3.779 3.378 1.00 95.31 312 LEU A CA 1
ATOM 2550 C C . LEU A 1 312 ? -13.002 -5.262 3.746 1.00 95.31 312 LEU A C 1
ATOM 2552 O O . LEU A 1 312 ? -12.001 -5.945 3.533 1.00 95.31 312 LEU A O 1
ATOM 2556 N N . LYS A 1 313 ? -14.126 -5.747 4.284 1.00 95.81 313 LYS A N 1
ATOM 2557 C CA . LYS A 1 313 ? -14.298 -7.149 4.656 1.00 95.81 313 LYS A CA 1
ATOM 2558 C C . LYS A 1 313 ? -14.041 -8.066 3.460 1.00 95.81 313 LYS A C 1
ATOM 2560 O O . LYS A 1 313 ? -13.145 -8.904 3.524 1.00 95.81 313 LYS A O 1
ATOM 2565 N N . ASP A 1 314 ? -14.759 -7.846 2.361 1.00 96.25 314 ASP A N 1
ATOM 2566 C CA . ASP A 1 314 ? -14.665 -8.695 1.174 1.00 96.25 314 ASP A CA 1
ATOM 2567 C C . ASP A 1 314 ? -13.249 -8.654 0.555 1.00 9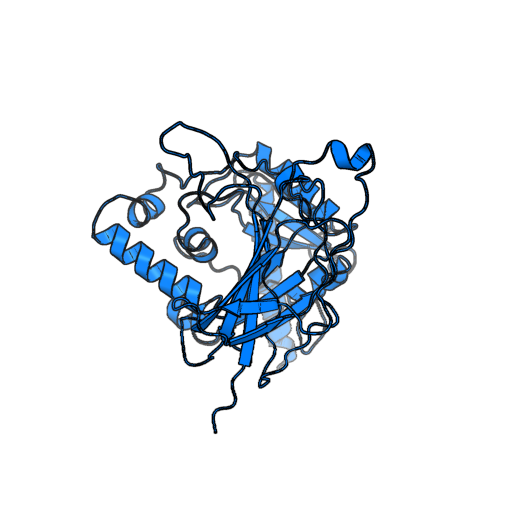6.25 314 ASP A C 1
ATOM 2569 O O . ASP A 1 314 ? -12.749 -9.673 0.078 1.00 96.25 314 ASP A O 1
ATOM 2573 N N . LEU A 1 315 ? -12.570 -7.496 0.588 1.00 95.69 315 LEU A N 1
ATOM 2574 C CA . LEU A 1 315 ? -11.182 -7.357 0.130 1.00 95.69 315 LEU A CA 1
ATOM 2575 C C . LEU A 1 315 ? -10.220 -8.211 0.966 1.00 95.69 315 LEU A C 1
ATOM 2577 O O . LEU A 1 315 ? -9.333 -8.865 0.410 1.00 95.69 315 LEU A O 1
ATOM 2581 N N . LEU A 1 316 ? -10.349 -8.164 2.292 1.00 95.38 316 LEU A N 1
ATOM 2582 C CA . LEU A 1 316 ? -9.469 -8.890 3.205 1.00 95.38 316 LEU A CA 1
ATOM 2583 C C . LEU A 1 316 ? -9.704 -10.401 3.119 1.00 95.38 316 LEU A C 1
ATOM 2585 O O . LEU A 1 316 ? -8.734 -11.145 3.002 1.00 95.38 316 LEU A O 1
ATOM 2589 N N . GLU A 1 317 ? -10.962 -10.842 3.088 1.00 95.69 317 GLU A N 1
ATOM 2590 C CA . GLU A 1 317 ? -11.323 -12.258 2.921 1.00 95.69 317 GLU A CA 1
ATOM 2591 C C . GLU A 1 317 ? -10.874 -12.806 1.556 1.00 95.69 317 GLU A C 1
ATOM 2593 O O . GLU A 1 317 ? -10.417 -13.945 1.465 1.00 95.69 317 GLU A O 1
ATOM 2598 N N . PHE A 1 318 ? -10.920 -11.987 0.498 1.00 95.62 318 PHE A N 1
ATOM 2599 C CA . PHE A 1 318 ? -10.378 -12.358 -0.812 1.00 95.62 318 PHE A CA 1
ATOM 2600 C C . PHE A 1 318 ? -8.856 -12.546 -0.791 1.00 95.62 318 PHE A C 1
ATOM 2602 O O . PHE A 1 318 ? -8.335 -13.481 -1.400 1.00 95.62 318 PHE A O 1
ATOM 2609 N N . ASN A 1 319 ? -8.131 -11.648 -0.119 1.00 94.94 319 ASN A N 1
ATOM 2610 C CA . ASN A 1 319 ? -6.670 -11.702 -0.057 1.00 94.94 319 ASN A CA 1
ATOM 2611 C C . ASN A 1 319 ? -6.152 -12.782 0.898 1.00 94.94 319 ASN A C 1
ATOM 2613 O O . ASN A 1 319 ? -5.059 -13.303 0.681 1.00 94.94 319 ASN A O 1
ATOM 2617 N N . PHE A 1 320 ? -6.932 -13.125 1.922 1.00 94.81 320 PHE A N 1
ATOM 2618 C CA . PHE A 1 320 ? -6.581 -14.109 2.937 1.00 94.81 320 PHE A CA 1
ATOM 2619 C C . PHE A 1 320 ? -7.746 -15.085 3.159 1.00 94.81 320 PHE A C 1
ATOM 2621 O O . PHE A 1 320 ? -8.466 -14.964 4.151 1.00 94.81 320 PHE A O 1
ATOM 2628 N N . PRO A 1 321 ? -7.948 -16.068 2.260 1.00 94.00 321 PRO A N 1
ATOM 2629 C CA . PRO A 1 321 ? -8.983 -17.079 2.443 1.00 94.00 321 PRO A CA 1
ATOM 2630 C C . PRO A 1 321 ? -8.855 -17.778 3.804 1.00 94.00 321 PRO A C 1
ATOM 2632 O O . PRO A 1 321 ? -7.766 -18.204 4.192 1.00 94.00 321 PRO A O 1
ATOM 2635 N N . GLY A 1 322 ? -9.971 -17.878 4.530 1.00 91.12 322 GLY A N 1
ATOM 2636 C CA . GLY A 1 322 ? -10.011 -18.403 5.901 1.00 91.12 322 GLY A CA 1
ATOM 2637 C C . GLY A 1 322 ? -9.766 -17.360 6.998 1.00 91.12 322 GLY A C 1
ATOM 2638 O O . GLY A 1 322 ? -9.861 -17.692 8.177 1.00 91.12 322 GLY A O 1
ATOM 2639 N N . LEU A 1 323 ? -9.485 -16.100 6.650 1.00 91.69 323 LEU A N 1
ATOM 2640 C CA . LEU A 1 323 ? -9.472 -15.004 7.614 1.00 91.69 323 LEU A CA 1
ATOM 2641 C C . LEU A 1 323 ? -10.902 -14.642 8.020 1.00 91.69 323 LEU A C 1
ATOM 2643 O O . LEU A 1 323 ? -11.674 -14.145 7.206 1.00 91.69 323 LEU A O 1
ATOM 2647 N N . ASN A 1 324 ? -11.236 -14.824 9.295 1.00 91.12 324 ASN A N 1
ATOM 2648 C CA . ASN A 1 324 ? -12.494 -14.329 9.841 1.00 91.12 324 ASN A CA 1
ATOM 2649 C C . ASN A 1 324 ? -12.397 -12.813 10.039 1.00 91.12 324 ASN A C 1
ATOM 2651 O O . ASN A 1 324 ? -11.659 -12.345 10.911 1.00 91.12 324 ASN A O 1
ATOM 2655 N N . VAL A 1 325 ? -13.132 -12.045 9.232 1.00 93.38 325 VAL A N 1
ATOM 2656 C CA . VAL A 1 325 ? -13.178 -10.584 9.338 1.00 93.38 325 VAL A CA 1
ATOM 2657 C C . VAL A 1 325 ? -14.548 -10.133 9.824 1.00 93.38 325 VAL A C 1
ATOM 2659 O O . VAL A 1 325 ? -15.590 -10.440 9.237 1.00 93.38 325 VAL A O 1
ATOM 2662 N N . VAL A 1 326 ? -14.536 -9.333 10.882 1.00 92.12 326 VAL A N 1
ATOM 2663 C CA . VAL A 1 326 ? -15.714 -8.662 11.419 1.00 92.12 326 VAL A CA 1
ATOM 2664 C C . VAL A 1 326 ? -15.514 -7.167 11.250 1.00 92.12 326 VAL A C 1
ATOM 2666 O O . VAL A 1 326 ? -14.508 -6.627 11.687 1.00 92.12 326 VAL A O 1
ATOM 2669 N N . ALA A 1 327 ? -16.459 -6.491 10.608 1.00 92.50 327 ALA A N 1
ATOM 2670 C CA . ALA A 1 327 ? -16.393 -5.054 10.386 1.00 92.50 327 ALA A CA 1
ATOM 2671 C C . ALA A 1 327 ? -17.592 -4.385 11.061 1.00 92.50 327 ALA A C 1
ATOM 2673 O O . ALA A 1 327 ? -18.738 -4.745 10.785 1.00 92.50 327 ALA A O 1
ATOM 2674 N N . TYR A 1 328 ? -17.332 -3.429 11.946 1.00 90.25 328 TYR A N 1
ATOM 2675 C CA . TYR A 1 328 ? -18.364 -2.711 12.687 1.00 90.25 328 TYR A CA 1
ATOM 2676 C C . TYR A 1 328 ? -18.273 -1.203 12.454 1.00 90.25 328 TYR A C 1
ATOM 2678 O O . TYR A 1 328 ? -17.194 -0.646 12.263 1.00 90.25 328 TYR A O 1
ATOM 2686 N N . ASP A 1 329 ? -19.420 -0.529 12.535 1.00 89.88 329 ASP A N 1
ATOM 2687 C CA . ASP A 1 329 ? -19.451 0.916 12.762 1.00 89.88 329 ASP A CA 1
ATOM 2688 C C . ASP A 1 329 ? -18.730 1.223 14.082 1.00 89.88 329 ASP A C 1
ATOM 2690 O O . ASP A 1 329 ? -18.991 0.564 15.089 1.00 89.88 329 ASP A O 1
ATOM 2694 N N . PHE A 1 330 ? -17.882 2.248 14.119 1.00 85.12 330 PHE A N 1
ATOM 2695 C CA . PHE A 1 330 ? -17.278 2.734 15.360 1.00 85.12 330 PHE A CA 1
ATOM 2696 C C . PHE A 1 330 ? -18.311 3.124 16.437 1.00 85.12 330 PHE A C 1
ATOM 2698 O O . PHE A 1 330 ? -17.993 3.131 17.626 1.00 85.12 330 PHE A O 1
ATOM 2705 N N . LYS A 1 331 ? -19.548 3.455 16.041 1.00 87.31 331 LYS A N 1
ATOM 2706 C CA . LYS A 1 331 ? -20.677 3.727 16.946 1.00 87.31 331 LYS A CA 1
ATOM 2707 C C . LYS A 1 331 ? -21.359 2.462 17.463 1.00 87.31 331 LYS A C 1
ATOM 2709 O O . LYS A 1 331 ? -22.188 2.554 18.367 1.00 87.31 331 LYS A O 1
ATOM 2714 N N . ASN A 1 332 ? -21.060 1.298 16.891 1.00 86.81 332 ASN A N 1
ATOM 2715 C CA . ASN A 1 332 ? -21.663 0.046 17.315 1.00 86.81 332 ASN A CA 1
ATOM 2716 C C . ASN A 1 332 ? -21.165 -0.308 18.732 1.00 86.81 332 ASN A C 1
ATOM 2718 O O . ASN A 1 332 ? -19.950 -0.387 18.946 1.00 86.81 332 ASN A O 1
ATOM 2722 N N . PRO A 1 333 ? -22.066 -0.559 19.703 1.00 87.50 333 PRO A N 1
ATOM 2723 C CA . PRO A 1 333 ? -21.673 -0.911 21.067 1.00 87.50 333 PRO A CA 1
ATOM 2724 C C . PRO A 1 333 ? -20.768 -2.151 21.135 1.00 87.50 333 PRO A C 1
ATOM 2726 O O . PRO A 1 333 ? -19.923 -2.222 22.025 1.00 87.50 333 PRO A O 1
ATOM 2729 N N . LEU A 1 334 ? -20.861 -3.068 20.165 1.00 84.31 334 LEU A N 1
ATOM 2730 C CA . LEU A 1 334 ? -20.026 -4.271 20.087 1.00 84.31 334 LEU A CA 1
ATOM 2731 C C . LEU A 1 334 ? -18.535 -3.965 19.882 1.00 84.31 334 LEU A C 1
ATOM 2733 O O . LEU A 1 334 ? -17.693 -4.741 20.331 1.00 84.31 334 LEU A O 1
ATOM 2737 N N . VAL A 1 335 ? -18.177 -2.838 19.248 1.00 80.00 335 VAL A N 1
ATOM 2738 C CA . VAL A 1 335 ? -16.767 -2.408 19.133 1.00 80.00 335 VAL A CA 1
ATOM 2739 C C . VAL A 1 335 ? -16.225 -2.065 20.510 1.00 80.00 335 VAL A C 1
ATOM 2741 O O . VAL A 1 335 ? -15.156 -2.530 20.901 1.00 80.00 335 VAL A O 1
ATOM 2744 N N . ARG A 1 336 ? -16.992 -1.279 21.270 1.00 80.44 336 ARG A N 1
ATOM 2745 C CA . ARG A 1 336 ? -16.610 -0.860 22.617 1.00 80.44 336 ARG A CA 1
ATOM 2746 C C . ARG A 1 336 ? -16.545 -2.046 23.568 1.00 80.44 336 ARG A C 1
ATOM 2748 O O . ARG A 1 336 ? -15.546 -2.192 24.262 1.00 80.44 336 ARG A O 1
ATOM 2755 N N . GLU A 1 337 ? -17.550 -2.917 23.531 1.00 83.44 337 GLU A N 1
ATOM 2756 C CA . GLU A 1 337 ? -17.555 -4.161 24.299 1.00 83.44 337 GLU A CA 1
ATOM 2757 C C . GLU A 1 337 ? -16.327 -5.014 23.967 1.00 83.44 337 GLU A C 1
ATOM 2759 O O . GLU A 1 337 ? -15.615 -5.452 24.866 1.00 83.44 337 GLU A O 1
ATOM 2764 N N . SER A 1 338 ? -16.010 -5.176 22.680 1.00 78.69 338 SER A N 1
ATOM 2765 C CA . SER A 1 338 ? -14.825 -5.919 22.260 1.00 78.69 338 SER A CA 1
ATOM 2766 C C . SER A 1 338 ? -13.526 -5.323 22.800 1.00 78.69 338 SER A C 1
ATOM 2768 O O . SER A 1 338 ? -12.621 -6.070 23.171 1.00 78.69 338 SER A O 1
ATOM 2770 N N . MET A 1 339 ? -13.413 -3.995 22.808 1.00 78.19 339 MET A N 1
ATOM 2771 C CA . MET A 1 339 ? -12.236 -3.292 23.316 1.00 78.19 339 MET A CA 1
ATOM 2772 C C . MET A 1 339 ? -12.132 -3.384 24.839 1.00 78.19 339 MET A C 1
ATOM 2774 O O . MET A 1 339 ? -11.031 -3.512 25.370 1.00 78.19 339 MET A O 1
ATOM 2778 N N . ASP A 1 340 ? -13.254 -3.345 25.551 1.00 82.31 340 ASP A N 1
ATOM 2779 C CA . ASP A 1 340 ? -13.279 -3.475 27.006 1.00 82.31 340 ASP A CA 1
ATOM 2780 C C . ASP A 1 340 ? -12.973 -4.917 27.441 1.00 82.31 340 ASP A C 1
ATOM 2782 O O . ASP A 1 340 ? -12.159 -5.123 28.341 1.00 82.31 340 ASP A O 1
ATOM 2786 N N . GLN A 1 341 ? -13.496 -5.923 26.734 1.00 80.62 341 GLN A N 1
ATOM 2787 C CA . GLN A 1 341 ? -13.108 -7.325 26.924 1.00 80.62 341 GLN A CA 1
ATOM 2788 C C . GLN A 1 341 ? -11.608 -7.540 26.681 1.00 80.62 341 GLN A C 1
ATOM 2790 O O . GLN A 1 341 ? -10.947 -8.216 27.472 1.00 80.62 341 GLN A O 1
ATOM 2795 N N . LEU A 1 342 ? -11.055 -6.921 25.630 1.00 77.25 342 LEU A N 1
ATOM 2796 C CA . LEU A 1 342 ? -9.617 -6.935 25.377 1.00 77.25 342 LEU A CA 1
ATOM 2797 C C . LEU A 1 342 ? -8.856 -6.347 26.575 1.00 77.25 342 LEU A C 1
ATOM 2799 O O . LEU A 1 342 ? -7.949 -7.006 27.067 1.00 77.25 342 LEU A O 1
ATOM 2803 N N . LYS A 1 343 ? -9.234 -5.173 27.103 1.00 75.94 343 LYS A N 1
ATOM 2804 C CA . LYS A 1 343 ? -8.585 -4.569 28.291 1.00 75.94 343 LYS A CA 1
ATOM 2805 C C . LYS A 1 343 ? -8.649 -5.466 29.531 1.00 75.94 343 LYS A C 1
ATOM 2807 O O . LYS A 1 343 ? -7.657 -5.606 30.236 1.00 75.94 343 LYS A O 1
ATOM 2812 N N . ILE A 1 344 ? -9.777 -6.122 29.784 1.00 79.69 344 ILE A N 1
ATOM 2813 C CA . ILE A 1 344 ? -9.896 -7.052 30.917 1.00 79.69 344 ILE A CA 1
ATOM 2814 C C . ILE A 1 344 ? -8.934 -8.236 30.736 1.00 79.69 344 ILE A C 1
ATOM 2816 O O . ILE A 1 344 ? -8.217 -8.613 31.666 1.00 79.69 344 ILE A O 1
ATOM 2820 N N . ALA A 1 345 ? -8.859 -8.801 29.527 1.00 73.38 345 ALA A N 1
ATOM 2821 C CA . ALA A 1 345 ? -7.892 -9.849 29.210 1.00 73.38 345 ALA A CA 1
ATOM 2822 C C . ALA A 1 345 ? -6.438 -9.354 29.362 1.00 73.38 345 ALA A C 1
ATOM 2824 O O . ALA A 1 345 ? -5.580 -10.102 29.836 1.00 73.38 345 ALA A O 1
ATOM 2825 N N . GLN A 1 346 ? -6.168 -8.079 29.042 1.00 69.81 346 GLN A N 1
ATOM 2826 C CA . GLN A 1 346 ? -4.861 -7.442 29.239 1.00 69.81 346 GLN A CA 1
ATOM 2827 C C . GLN A 1 346 ? -4.416 -7.468 30.701 1.00 69.81 346 GLN A C 1
ATOM 2829 O O . GLN A 1 346 ? -3.274 -7.818 31.008 1.00 69.81 346 GLN A O 1
ATOM 2834 N N . GLU A 1 347 ? -5.308 -7.079 31.605 1.00 72.19 347 GLU A N 1
ATOM 2835 C CA . GLU A 1 347 ? -5.035 -7.003 33.041 1.00 72.19 347 GLU A CA 1
ATOM 2836 C C . GLU A 1 347 ? -4.843 -8.394 33.657 1.00 72.19 347 GLU A C 1
ATOM 2838 O O . GLU A 1 347 ? -3.883 -8.612 34.406 1.00 72.19 347 GLU A O 1
ATOM 2843 N N . LYS A 1 348 ? -5.677 -9.369 33.267 1.00 72.75 348 LYS A N 1
ATOM 2844 C CA . LYS A 1 348 ? -5.523 -10.780 33.664 1.00 72.75 348 LYS A CA 1
ATOM 2845 C C . LYS A 1 348 ? -4.184 -11.368 33.205 1.00 72.75 348 LYS A C 1
ATOM 2847 O O . LYS A 1 348 ? -3.517 -12.075 33.954 1.00 72.75 348 LYS A O 1
ATOM 2852 N N . PHE A 1 349 ? -3.749 -11.058 31.984 1.00 67.12 349 PHE A N 1
ATOM 2853 C CA . PHE A 1 349 ? -2.466 -11.550 31.483 1.00 67.12 349 PHE A CA 1
ATOM 2854 C C . PHE A 1 349 ? -1.277 -10.960 32.255 1.00 67.12 349 PHE A C 1
ATOM 2856 O O . PHE A 1 349 ? -0.346 -11.687 32.604 1.00 67.12 349 PHE A O 1
ATOM 2863 N N . LYS A 1 350 ? -1.301 -9.651 32.547 1.00 67.06 350 LYS A N 1
ATOM 2864 C CA . LYS A 1 350 ? -0.236 -8.980 33.314 1.00 67.06 350 LYS A CA 1
ATOM 2865 C C . LYS A 1 350 ? -0.113 -9.553 34.724 1.00 67.06 350 LYS A C 1
ATOM 2867 O O . LYS A 1 350 ? 0.992 -9.875 35.142 1.00 67.06 350 LYS A O 1
ATOM 2872 N N . THR A 1 351 ? -1.237 -9.731 35.414 1.00 64.81 351 THR A N 1
ATOM 2873 C CA . THR A 1 351 ? -1.273 -10.300 36.771 1.00 64.81 351 THR A CA 1
ATOM 2874 C C . THR A 1 351 ? -0.729 -11.732 36.809 1.00 64.81 351 THR A C 1
ATOM 2876 O O . THR A 1 351 ? 0.160 -12.010 37.611 1.00 64.81 351 THR A O 1
ATOM 2879 N N . ASN A 1 352 ? -1.144 -12.596 35.876 1.00 61.00 352 ASN A N 1
ATOM 2880 C CA . ASN A 1 352 ? -0.644 -13.976 35.775 1.00 61.00 352 ASN A CA 1
ATOM 2881 C C . ASN A 1 352 ? 0.834 -14.075 35.353 1.00 61.00 352 ASN A C 1
ATOM 2883 O O . ASN A 1 352 ? 1.543 -15.008 35.728 1.00 61.00 352 ASN A O 1
ATOM 2887 N N . SER A 1 353 ? 1.318 -13.125 34.551 1.00 56.34 353 SER A N 1
ATOM 2888 C CA . SER A 1 353 ? 2.731 -13.079 34.155 1.00 56.34 353 SER A CA 1
ATOM 2889 C C . SER A 1 353 ? 3.616 -12.662 35.329 1.00 56.34 353 SER A C 1
ATOM 2891 O O . SER A 1 353 ? 4.692 -13.218 35.502 1.00 56.34 353 SER A O 1
ATOM 2893 N N . SER A 1 354 ? 3.158 -11.724 36.163 1.00 50.81 354 SER A N 1
ATOM 2894 C CA . SER A 1 354 ? 3.875 -11.287 37.366 1.00 50.81 354 SER A CA 1
ATOM 2895 C C . SER A 1 354 ? 3.898 -12.341 38.477 1.00 50.81 354 SER A C 1
ATOM 2897 O O . SER A 1 354 ? 4.853 -12.372 39.245 1.00 50.81 354 SER A O 1
ATOM 2899 N N . SER A 1 355 ? 2.899 -13.226 38.557 1.00 44.12 355 SER A N 1
ATOM 2900 C CA . SER A 1 355 ? 2.875 -14.324 39.536 1.00 44.12 355 SER A CA 1
ATOM 2901 C C . SER A 1 355 ? 3.787 -15.502 39.180 1.00 44.12 355 SER A C 1
ATOM 2903 O O . SER A 1 355 ? 4.144 -16.262 40.066 1.00 44.12 355 SER A O 1
ATOM 2905 N N . ASN A 1 356 ? 4.190 -15.652 37.914 1.00 40.00 356 ASN A N 1
ATOM 2906 C CA . ASN A 1 356 ? 5.115 -16.709 37.473 1.00 40.00 356 ASN A CA 1
ATOM 2907 C C . ASN A 1 356 ? 6.604 -16.328 37.617 1.00 40.00 356 ASN A C 1
ATOM 2909 O O . ASN A 1 356 ? 7.474 -17.103 37.223 1.00 40.00 356 ASN A O 1
ATOM 2913 N N . TYR A 1 357 ? 6.896 -15.139 38.152 1.00 35.38 357 TYR A N 1
ATOM 2914 C CA . TYR A 1 357 ? 8.251 -14.637 38.415 1.00 35.38 357 TYR A CA 1
ATOM 2915 C C . TYR A 1 357 ? 8.541 -14.404 39.911 1.00 35.38 357 TYR A C 1
ATOM 2917 O O . TYR A 1 357 ? 9.565 -13.798 40.224 1.00 35.38 357 TYR A O 1
ATOM 2925 N N . ASN A 1 358 ? 7.677 -14.887 40.813 1.00 31.08 358 ASN A N 1
ATOM 2926 C CA . ASN A 1 358 ? 7.904 -14.879 42.262 1.00 31.08 358 ASN A CA 1
ATOM 2927 C C . ASN A 1 358 ? 8.102 -16.290 42.805 1.00 31.08 358 ASN A C 1
ATOM 2929 O O . ASN A 1 358 ? 7.266 -17.159 42.470 1.00 31.08 358 ASN A O 1
#

Secondary structure (DSSP, 8-state):
----EEE---EEEEESS--SSS----TT-----EEEE-PPEETT-SS---TT----EES--TTEEEEEEEEEE-TT-SSPEEEEEEEES--TT-B--TT-EEEE-TTS-EEEEE--B----PPPHHHHTSPTTEE-S--EEEEEEESSHHHHTT--TTSPEEEEEEE-TTHHHHS-TT--EE--TT-HHHHHHHSSSHHHHHHHHHHHHHHHHHS---TTTEEEEE--SHHHHHHHHHB-TTT-SB---TT-----TTHHHHHTTT-SEES----EEEEETT-GGGTTT-EEEEEE---TTT---THHHHHHHHHHHHHSTT-EEEEE-TTSHHHHHHHHHHHHHHHHHHHHHHHTT-